Protein AF-A0AAN8MDH8-F1 (afdb_monomer_lite)

Structure (mmCIF, N/CA/C/O backbone):
data_AF-A0AAN8MDH8-F1
#
_entry.id   AF-A0AAN8MDH8-F1
#
loop_
_atom_site.group_PDB
_atom_site.id
_atom_site.type_symbol
_atom_site.label_atom_id
_atom_site.label_alt_id
_atom_site.label_comp_id
_atom_site.label_asym_id
_atom_site.label_entity_id
_atom_site.label_seq_id
_atom_site.pdbx_PDB_ins_code
_atom_site.Cartn_x
_atom_site.Cartn_y
_atom_site.Cartn_z
_atom_site.occupancy
_atom_site.B_iso_or_equiv
_atom_site.auth_seq_id
_atom_site.auth_comp_id
_atom_site.auth_asym_id
_atom_site.auth_atom_id
_atom_site.pdbx_PDB_model_num
ATOM 1 N N . MET A 1 1 ? 23.555 11.864 -60.393 1.00 67.88 1 MET A N 1
ATOM 2 C CA . MET A 1 1 ? 23.506 13.317 -60.112 1.00 67.88 1 MET A CA 1
ATOM 3 C C . MET A 1 1 ? 22.097 13.860 -60.333 1.00 67.88 1 MET A C 1
ATOM 5 O O . MET A 1 1 ? 21.481 14.246 -59.354 1.00 67.88 1 MET A O 1
ATOM 9 N N . GLU A 1 2 ? 21.539 13.830 -61.549 1.00 80.31 2 GLU A N 1
ATOM 10 C CA . GLU A 1 2 ? 20.169 14.334 -61.804 1.00 80.31 2 GLU A CA 1
ATOM 11 C C . GLU A 1 2 ? 19.069 13.520 -61.108 1.00 80.31 2 GLU A C 1
ATOM 13 O O . GLU A 1 2 ? 18.183 14.093 -60.483 1.00 80.31 2 GLU A O 1
ATOM 18 N N . GLU A 1 3 ? 19.172 12.191 -61.136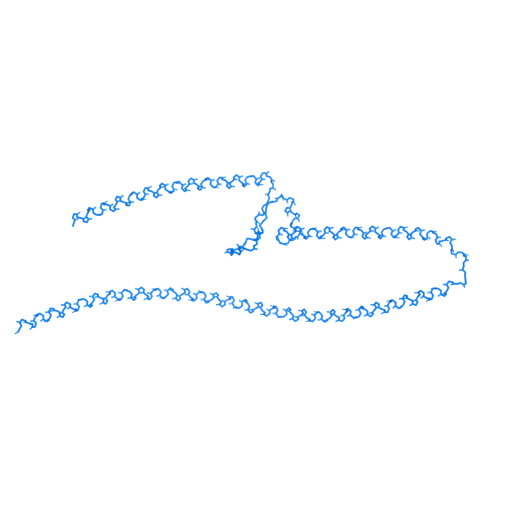 1.00 80.38 3 GLU A N 1
ATOM 19 C CA . GLU A 1 3 ? 18.215 11.289 -60.480 1.00 80.38 3 GLU A CA 1
ATOM 20 C C . GLU A 1 3 ? 18.183 11.480 -58.954 1.00 80.38 3 GLU A C 1
ATOM 22 O O . GLU A 1 3 ? 17.118 11.652 -58.372 1.00 80.38 3 GLU A O 1
ATOM 27 N N . GLN A 1 4 ? 19.355 11.606 -58.324 1.00 84.44 4 GLN A N 1
ATOM 28 C CA . GLN A 1 4 ? 19.484 11.921 -56.894 1.00 84.44 4 GLN A CA 1
ATOM 29 C C . GLN A 1 4 ? 18.906 13.300 -56.541 1.00 84.44 4 GLN A C 1
ATOM 31 O O . GLN A 1 4 ? 18.311 13.475 -55.480 1.00 84.44 4 GLN A O 1
ATOM 36 N N . MET A 1 5 ? 19.047 14.295 -57.425 1.00 85.25 5 MET A N 1
ATOM 37 C CA . MET A 1 5 ? 18.427 15.607 -57.215 1.00 85.25 5 MET A CA 1
ATOM 38 C C . MET A 1 5 ? 16.904 15.564 -57.371 1.00 85.25 5 MET A C 1
ATOM 40 O O . MET A 1 5 ? 16.202 16.280 -56.656 1.00 85.25 5 MET A O 1
ATOM 44 N N . ALA A 1 6 ? 16.380 14.747 -58.285 1.00 89.31 6 ALA A N 1
ATOM 45 C CA . ALA A 1 6 ? 14.943 14.542 -58.436 1.00 89.31 6 ALA A CA 1
ATOM 46 C C . ALA A 1 6 ? 14.346 13.803 -57.225 1.00 89.31 6 ALA A C 1
ATOM 48 O O . ALA A 1 6 ? 13.276 14.179 -56.746 1.00 89.31 6 ALA A O 1
ATOM 49 N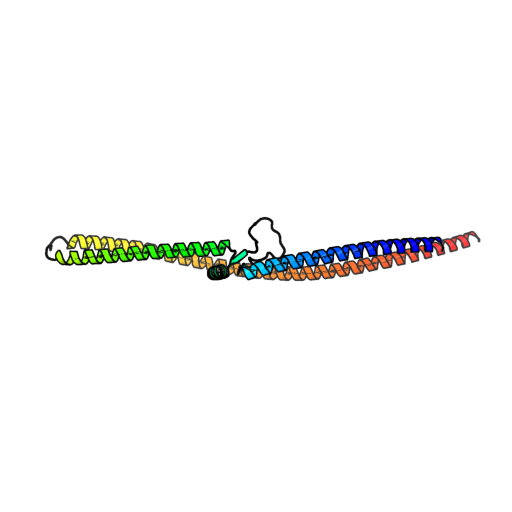 N . GLU A 1 7 ? 15.059 12.811 -56.694 1.00 88.19 7 GLU A N 1
ATOM 50 C CA . GLU A 1 7 ? 14.668 12.058 -55.501 1.00 88.19 7 GLU A CA 1
ATOM 51 C C . GLU A 1 7 ? 14.657 12.940 -54.244 1.00 88.19 7 GLU A C 1
ATOM 53 O O . GLU A 1 7 ? 13.637 13.006 -53.559 1.00 88.19 7 GLU A O 1
ATOM 58 N N . MET A 1 8 ? 15.707 13.741 -54.012 1.00 89.88 8 MET A N 1
ATOM 59 C CA . MET A 1 8 ? 15.723 14.711 -52.905 1.00 89.88 8 MET A CA 1
ATOM 60 C C . MET A 1 8 ? 14.596 15.748 -52.996 1.00 89.88 8 MET A C 1
ATOM 62 O O . MET A 1 8 ? 14.046 16.161 -51.972 1.00 89.88 8 MET A O 1
ATOM 66 N N . ARG A 1 9 ? 14.227 16.188 -54.208 1.00 90.94 9 ARG A N 1
ATOM 67 C CA . ARG A 1 9 ? 13.101 17.120 -54.396 1.00 90.94 9 ARG A CA 1
ATOM 68 C C . ARG A 1 9 ? 11.770 16.479 -54.012 1.00 90.94 9 ARG A C 1
ATOM 70 O O . ARG A 1 9 ? 10.995 17.123 -53.311 1.00 90.94 9 ARG A O 1
ATOM 77 N N . ARG A 1 10 ? 11.533 15.224 -54.411 1.00 93.50 10 ARG A N 1
ATOM 78 C CA . ARG A 1 10 ? 10.335 14.466 -54.008 1.00 93.50 10 ARG A CA 1
ATOM 79 C C . ARG A 1 10 ? 10.282 14.275 -52.496 1.00 93.50 10 ARG A C 1
ATOM 81 O O . ARG A 1 10 ? 9.272 14.597 -51.886 1.00 93.50 10 ARG A O 1
ATOM 88 N N . GLU A 1 11 ? 11.393 13.865 -51.886 1.00 93.12 11 GLU A N 1
ATOM 89 C CA . GLU A 1 11 ? 11.469 13.671 -50.435 1.00 93.12 11 GLU A CA 1
ATOM 90 C C . GLU A 1 11 ? 11.207 14.978 -49.666 1.00 93.12 11 GLU A C 1
ATOM 92 O O . GLU A 1 11 ? 10.525 14.984 -48.642 1.00 93.12 11 GLU A O 1
ATOM 97 N N . THR A 1 12 ? 11.705 16.111 -50.172 1.00 91.50 12 THR A N 1
ATOM 98 C CA . THR A 1 12 ? 11.451 17.431 -49.573 1.00 91.50 12 THR A CA 1
ATOM 99 C C . THR A 1 12 ? 9.977 17.828 -49.684 1.00 91.50 12 THR A C 1
ATOM 101 O O . THR A 1 12 ? 9.408 18.364 -48.733 1.00 91.50 12 THR A O 1
ATOM 104 N N . GLU A 1 13 ? 9.339 17.551 -50.822 1.00 94.88 13 GLU A N 1
ATOM 105 C CA . GLU A 1 13 ? 7.917 17.826 -51.032 1.00 94.88 13 GLU A CA 1
ATOM 106 C C . GLU A 1 13 ? 7.029 16.952 -50.132 1.00 94.88 13 GLU A C 1
ATOM 108 O O . GLU A 1 13 ? 6.087 17.456 -49.515 1.00 94.88 13 GLU A O 1
ATOM 113 N N . ASP A 1 14 ? 7.363 15.669 -49.987 1.00 94.81 14 ASP A N 1
ATOM 114 C CA . ASP A 1 14 ? 6.650 14.739 -49.108 1.00 94.81 14 ASP A CA 1
ATOM 115 C C . ASP A 1 14 ? 6.802 15.131 -47.635 1.00 94.81 14 ASP A C 1
ATOM 117 O O . ASP A 1 14 ? 5.806 15.205 -46.909 1.00 94.81 14 ASP A O 1
ATOM 121 N N . LYS A 1 15 ? 8.017 15.499 -47.204 1.00 94.50 15 LYS A N 1
ATOM 122 C CA . LYS A 1 15 ? 8.256 16.061 -45.864 1.00 94.50 15 LYS A CA 1
ATOM 123 C C . LYS A 1 15 ? 7.474 17.354 -45.639 1.00 94.50 15 LYS A C 1
ATOM 125 O O . LYS A 1 15 ? 6.935 17.553 -44.554 1.00 94.50 15 LYS A O 1
ATOM 130 N N . SER A 1 16 ? 7.369 18.220 -46.649 1.00 95.00 16 SER A N 1
ATOM 131 C CA . SER A 1 16 ? 6.581 19.454 -46.548 1.00 95.00 16 SER A CA 1
ATOM 132 C C . SER A 1 16 ? 5.088 19.163 -46.388 1.00 95.00 16 SER A C 1
ATOM 134 O O . SER A 1 16 ? 4.429 19.806 -45.574 1.00 95.00 16 SER A O 1
ATOM 136 N N . LYS A 1 17 ? 4.541 18.189 -47.125 1.00 96.88 17 LYS A N 1
ATOM 137 C CA . LYS A 1 17 ? 3.130 17.786 -46.997 1.00 96.88 17 LYS A CA 1
ATOM 138 C C . LYS A 1 17 ? 2.847 17.172 -45.628 1.00 96.88 17 LYS A C 1
ATOM 140 O O . LYS A 1 17 ? 1.819 17.474 -45.024 1.00 96.88 17 LYS A O 1
ATOM 145 N N . GLU A 1 18 ? 3.760 16.343 -45.131 1.00 96.31 18 GLU A N 1
ATOM 146 C CA . GLU A 1 18 ? 3.639 15.737 -43.806 1.00 96.31 18 GLU A CA 1
ATOM 147 C C . GLU A 1 18 ? 3.718 16.786 -42.689 1.00 96.31 18 GLU A C 1
ATOM 149 O O . GLU A 1 18 ? 2.907 16.764 -41.764 1.00 96.31 18 GLU A O 1
ATOM 154 N N . LEU A 1 19 ? 4.601 17.780 -42.820 1.00 95.50 19 LEU A N 1
ATOM 155 C CA . LEU A 1 19 ? 4.675 18.908 -41.892 1.00 95.50 19 LEU A CA 1
ATOM 156 C C . LEU A 1 19 ? 3.348 19.682 -41.818 1.00 95.50 19 LEU A C 1
ATOM 158 O O . LEU A 1 19 ? 2.892 20.015 -40.724 1.00 95.50 19 LEU A O 1
ATOM 162 N N . GLU A 1 20 ? 2.703 19.954 -42.955 1.00 97.25 20 GLU A N 1
ATOM 163 C CA . GLU A 1 20 ? 1.407 20.649 -42.971 1.00 97.25 20 GLU A CA 1
ATOM 164 C C . GLU A 1 20 ? 0.280 19.809 -42.342 1.00 97.25 20 GLU A C 1
ATOM 166 O O . GLU A 1 20 ? -0.547 20.341 -41.596 1.00 97.25 20 GLU A O 1
ATOM 171 N N . ARG A 1 21 ? 0.282 18.481 -42.534 1.00 97.06 21 ARG A N 1
ATOM 172 C CA . ARG A 1 21 ? -0.651 17.574 -41.834 1.00 97.06 21 ARG A CA 1
ATOM 173 C C . ARG A 1 21 ? -0.435 17.579 -40.323 1.00 97.06 21 ARG A C 1
ATOM 175 O O . ARG A 1 21 ? -1.405 17.621 -39.560 1.00 97.06 21 ARG A O 1
ATOM 182 N N . GLN A 1 22 ? 0.821 17.568 -39.880 1.00 96.38 22 GLN A N 1
ATOM 183 C CA . GLN A 1 22 ? 1.164 17.625 -38.459 1.00 96.38 22 GLN A CA 1
ATOM 184 C C . GLN A 1 22 ? 0.757 18.959 -37.832 1.00 96.38 22 GLN A C 1
ATOM 186 O O . GLN A 1 22 ? 0.180 18.964 -36.745 1.00 96.38 22 GLN A O 1
ATOM 191 N N . LYS A 1 23 ? 0.969 20.087 -38.524 1.00 96.75 23 LYS A N 1
ATOM 192 C CA . LYS A 1 23 ? 0.493 21.405 -38.073 1.00 96.75 23 LYS A CA 1
ATOM 193 C C . LYS A 1 23 ? -1.022 21.428 -37.901 1.00 96.75 23 LYS A C 1
ATOM 195 O O . LYS A 1 23 ? -1.497 21.840 -36.846 1.00 96.75 23 LYS A O 1
ATOM 200 N N . HIS A 1 24 ? -1.770 20.932 -38.887 1.00 97.25 24 HIS A N 1
ATOM 201 C CA . HIS A 1 24 ? -3.227 20.859 -38.794 1.00 97.25 24 HIS A CA 1
ATOM 202 C C . HIS A 1 24 ? -3.681 20.002 -37.603 1.00 97.25 24 HIS A C 1
ATOM 204 O O . HIS A 1 24 ? -4.521 20.429 -36.811 1.00 97.25 24 HIS A O 1
ATOM 210 N N . THR A 1 25 ? -3.065 18.831 -37.424 1.00 96.94 25 THR A N 1
ATOM 211 C CA . THR A 1 25 ? -3.334 17.941 -36.284 1.00 96.94 25 THR A CA 1
ATOM 212 C C . THR A 1 25 ? -3.046 18.639 -34.954 1.00 96.94 25 THR A C 1
ATOM 214 O O . THR A 1 25 ? -3.854 18.569 -34.030 1.00 96.94 25 THR A O 1
ATOM 217 N N . CYS A 1 26 ? -1.933 19.371 -34.864 1.00 96.69 26 CYS A N 1
ATOM 218 C CA . CYS A 1 26 ? -1.570 20.145 -33.680 1.00 96.69 26 CYS A CA 1
ATOM 219 C C . CYS A 1 26 ? -2.629 21.208 -33.354 1.00 96.69 26 CYS A C 1
ATOM 221 O O . CYS A 1 26 ? -3.071 21.296 -32.211 1.00 96.69 26 CYS A O 1
ATOM 223 N N . THR A 1 27 ? -3.110 21.956 -34.351 1.00 97.31 27 THR A N 1
ATOM 224 C CA . THR A 1 27 ? -4.182 22.946 -34.164 1.00 97.31 27 THR A CA 1
ATOM 225 C C . THR A 1 27 ? -5.480 22.307 -33.664 1.00 97.31 27 THR A C 1
ATOM 227 O O . THR A 1 27 ? -6.104 22.824 -32.738 1.00 97.31 27 THR A O 1
ATOM 230 N N . VAL A 1 28 ? -5.881 21.161 -34.222 1.00 97.81 28 VAL A N 1
ATOM 231 C CA . VAL A 1 28 ? -7.078 20.434 -33.765 1.00 97.81 28 VAL A CA 1
ATOM 232 C C . VAL A 1 28 ? -6.924 19.980 -32.310 1.00 97.81 28 VAL A C 1
ATOM 234 O O . VAL A 1 28 ? -7.833 20.175 -31.502 1.00 97.81 28 VAL A O 1
ATOM 237 N N . LEU A 1 29 ? -5.765 19.426 -31.948 1.00 97.12 29 LEU A N 1
ATOM 238 C CA . LEU A 1 29 ? -5.485 18.999 -30.575 1.00 97.12 29 LEU A CA 1
ATOM 239 C C . LEU A 1 29 ? -5.447 20.179 -29.597 1.00 97.12 29 LEU A C 1
ATOM 241 O O . LEU A 1 29 ? -5.941 20.050 -28.479 1.00 97.12 29 LEU A O 1
ATOM 245 N N . GLN A 1 30 ? -4.921 21.333 -30.010 1.00 97.25 30 GLN A N 1
ATOM 246 C CA . GLN A 1 30 ? -4.934 22.557 -29.205 1.00 97.25 30 GLN A CA 1
ATOM 247 C C . GLN A 1 30 ? -6.360 23.037 -28.931 1.00 97.25 30 GLN A C 1
ATOM 249 O O . GLN A 1 30 ? -6.694 23.300 -27.776 1.00 97.25 30 GLN A O 1
ATOM 254 N N . HIS A 1 31 ? -7.226 23.087 -29.949 1.00 97.38 31 HIS A N 1
ATOM 255 C CA . HIS A 1 31 ? -8.639 23.413 -29.739 1.00 97.38 31 HIS A CA 1
ATOM 256 C C . HIS A 1 31 ? -9.304 22.416 -28.790 1.00 97.38 31 HIS A C 1
ATOM 258 O O . HIS A 1 31 ? -9.971 22.826 -27.840 1.00 97.38 31 HIS A O 1
ATOM 264 N N . LYS A 1 32 ? -9.045 21.113 -28.964 1.00 96.44 32 LYS A N 1
ATOM 265 C CA . LYS A 1 32 ? -9.612 20.099 -28.073 1.00 96.44 32 LYS A CA 1
ATOM 266 C C . LYS A 1 32 ? -9.124 20.242 -26.635 1.00 96.44 32 LYS A C 1
ATOM 268 O O . LYS A 1 32 ? -9.899 20.063 -25.699 1.00 96.44 32 LYS A O 1
ATOM 273 N N . GLN A 1 33 ? -7.858 20.601 -26.446 1.00 96.50 33 GLN A N 1
ATOM 274 C CA . GLN A 1 33 ? -7.303 20.867 -25.126 1.00 96.50 33 GLN A CA 1
ATOM 275 C C . GLN A 1 33 ? -7.995 22.059 -24.455 1.00 96.50 33 GLN A C 1
ATOM 277 O O . GLN A 1 33 ? -8.277 21.998 -23.259 1.00 96.50 33 GLN A O 1
ATOM 282 N N . VAL A 1 34 ? -8.270 23.129 -25.205 1.00 97.50 34 VAL A N 1
ATOM 283 C CA . VAL A 1 34 ? -8.992 24.301 -24.691 1.00 97.50 34 VAL A CA 1
ATOM 284 C C . VAL A 1 34 ? -10.419 23.927 -24.290 1.00 97.50 34 VAL A C 1
ATOM 286 O O . VAL A 1 34 ? -10.823 24.245 -23.176 1.00 97.50 34 VAL A O 1
ATOM 289 N N . GLU A 1 35 ? -11.146 23.184 -25.128 1.00 96.56 35 GLU A N 1
ATOM 290 C CA . GLU A 1 35 ? -12.497 22.701 -24.800 1.00 96.56 35 GLU A CA 1
ATOM 291 C C . GLU A 1 35 ? -12.523 21.865 -23.515 1.00 96.56 35 GLU A C 1
ATOM 293 O O . GLU A 1 35 ? -13.376 22.064 -22.652 1.00 96.56 35 GLU A O 1
ATOM 298 N N . LEU A 1 36 ? -11.577 20.932 -23.365 1.00 95.62 36 LEU A N 1
ATOM 299 C CA . LEU A 1 36 ? -11.496 20.079 -22.178 1.00 95.62 36 LEU A CA 1
ATOM 300 C C . LEU A 1 36 ? -11.161 20.884 -20.918 1.00 95.62 36 LEU A C 1
ATOM 302 O O . LEU A 1 36 ? -11.746 20.638 -19.864 1.00 95.62 36 LEU A O 1
ATOM 306 N N . LYS A 1 37 ? -10.253 21.864 -21.019 1.00 96.38 37 LYS A N 1
ATOM 307 C CA . LYS A 1 37 ? -9.928 22.770 -19.907 1.00 96.38 37 LYS A CA 1
ATOM 308 C C . LYS A 1 37 ? -11.138 23.593 -19.479 1.00 96.38 37 LYS A C 1
ATOM 310 O O . LYS A 1 37 ? -11.368 23.747 -18.284 1.00 96.38 37 LYS A O 1
ATOM 315 N N . GLU A 1 38 ? -11.916 24.081 -20.437 1.00 95.94 38 GLU A N 1
ATOM 316 C CA . GLU A 1 38 ? -13.122 24.853 -20.151 1.00 95.94 38 GLU A CA 1
ATOM 317 C C . GLU A 1 38 ? -14.212 23.989 -19.499 1.00 95.94 38 GLU A C 1
ATOM 319 O O . GLU A 1 38 ? -14.826 24.413 -18.523 1.00 95.94 38 GLU A O 1
ATOM 324 N N . GLY A 1 39 ? -14.391 22.745 -19.953 1.00 94.19 39 GLY A N 1
ATOM 325 C CA . GLY A 1 39 ? -15.306 21.798 -19.308 1.00 94.19 39 GLY A CA 1
ATOM 326 C C . GLY A 1 39 ? -14.921 21.481 -17.856 1.00 94.19 39 GLY A C 1
ATOM 327 O O . GLY A 1 39 ? -15.788 21.420 -16.986 1.00 94.19 39 GLY A O 1
ATOM 328 N N . ILE A 1 40 ? -13.622 21.337 -17.571 1.00 93.31 40 ILE A N 1
ATOM 329 C CA . ILE A 1 40 ? -13.118 21.167 -16.198 1.00 93.31 40 ILE A CA 1
ATOM 330 C C . ILE A 1 40 ? -13.413 22.415 -15.360 1.00 93.31 40 ILE A C 1
ATOM 332 O O . ILE A 1 40 ? -13.953 22.290 -14.266 1.00 93.31 40 ILE A O 1
ATOM 336 N N . ARG A 1 41 ? -13.141 23.612 -15.897 1.00 95.12 41 ARG A N 1
ATOM 337 C CA . ARG A 1 41 ? -13.409 24.884 -15.211 1.00 95.12 41 ARG A CA 1
ATOM 338 C C . ARG A 1 41 ? -14.882 25.031 -14.830 1.00 95.12 41 ARG A C 1
ATOM 340 O O . ARG A 1 41 ? -15.179 25.382 -13.696 1.00 95.12 41 ARG A O 1
ATOM 347 N N . GLN A 1 42 ? -15.794 24.725 -15.753 1.00 93.50 42 GLN A N 1
ATOM 348 C CA . GLN A 1 42 ? -17.239 24.785 -15.501 1.00 93.50 42 GLN A CA 1
ATOM 349 C C . GLN A 1 42 ? -17.680 23.787 -14.427 1.00 93.50 42 GLN A C 1
ATOM 351 O O . GLN A 1 42 ? -18.511 24.112 -13.582 1.00 93.50 42 GLN A O 1
ATOM 356 N N . ARG A 1 43 ? -17.120 22.572 -14.434 1.00 89.00 43 ARG A N 1
ATOM 357 C CA . ARG A 1 43 ? -17.378 21.581 -13.384 1.00 89.00 43 ARG A CA 1
ATOM 358 C C . ARG A 1 43 ? -16.900 22.086 -12.023 1.00 89.00 43 ARG A C 1
ATOM 360 O O . ARG A 1 43 ? -17.642 21.971 -11.054 1.00 89.00 43 ARG A O 1
ATOM 367 N N . ASP A 1 44 ? -15.693 22.635 -11.954 1.00 87.44 44 ASP A N 1
ATOM 368 C CA . ASP A 1 44 ? -15.112 23.123 -10.702 1.00 87.44 44 ASP A CA 1
ATOM 369 C C . ASP A 1 44 ? -15.900 24.337 -10.162 1.00 87.44 44 ASP A C 1
ATOM 371 O O . ASP A 1 44 ? -16.182 24.402 -8.968 1.00 87.44 44 ASP A O 1
ATOM 375 N N . GLU A 1 45 ? -16.379 25.226 -11.042 1.00 89.50 45 GLU A N 1
ATOM 376 C CA . GLU A 1 45 ? -17.279 26.333 -10.678 1.00 89.50 45 GLU A CA 1
ATOM 377 C C . GLU A 1 45 ? -18.618 25.829 -10.113 1.00 89.50 45 GLU A C 1
ATOM 379 O O . GLU A 1 45 ? -19.127 26.374 -9.135 1.00 89.50 45 GLU A O 1
ATOM 384 N N . LEU A 1 46 ? -19.195 24.769 -10.691 1.00 88.25 46 LEU A N 1
ATOM 385 C CA . LEU A 1 46 ? -20.412 24.153 -10.155 1.00 88.25 46 LEU A CA 1
ATOM 386 C C . LEU A 1 46 ? -20.171 23.514 -8.783 1.00 88.25 46 LEU A C 1
ATOM 388 O O . LEU A 1 46 ? -21.017 23.647 -7.900 1.00 88.25 46 LEU A O 1
ATOM 392 N N . ILE A 1 47 ? -19.030 22.849 -8.588 1.00 85.81 47 ILE A N 1
ATOM 393 C CA . ILE A 1 47 ? -18.640 22.278 -7.292 1.00 85.81 47 ILE A CA 1
ATOM 394 C C . ILE A 1 47 ? -18.567 23.387 -6.234 1.00 85.81 47 ILE A C 1
ATOM 396 O O . ILE A 1 47 ? -19.214 23.277 -5.192 1.00 85.81 47 ILE A O 1
ATOM 400 N N . GLU A 1 48 ? -17.870 24.485 -6.532 1.00 84.19 48 GLU A N 1
ATOM 401 C CA . GLU A 1 48 ? -17.731 25.624 -5.619 1.00 84.19 48 GLU A CA 1
ATOM 402 C C . GLU A 1 48 ? -19.078 26.305 -5.337 1.00 84.19 48 GLU A C 1
ATOM 404 O O . GLU A 1 48 ? -19.452 26.503 -4.180 1.00 84.19 48 GLU A O 1
ATOM 409 N N . LYS A 1 49 ? -19.861 26.599 -6.383 1.00 87.06 49 LYS A N 1
ATOM 410 C CA . LYS A 1 49 ? -21.168 27.263 -6.264 1.00 87.06 49 LYS A CA 1
ATOM 411 C C . LYS A 1 49 ? -22.152 26.481 -5.397 1.00 87.06 49 LYS A C 1
ATOM 413 O O . LYS A 1 49 ? -23.003 27.081 -4.741 1.00 87.06 49 LYS A O 1
ATOM 418 N N . HIS A 1 50 ? -22.063 25.156 -5.419 1.00 84.56 50 HIS A N 1
ATOM 419 C CA . HIS A 1 50 ? -22.923 24.279 -4.634 1.00 84.56 50 HIS A CA 1
ATOM 420 C C . HIS A 1 50 ? -22.324 23.895 -3.272 1.00 84.56 50 HIS A C 1
ATOM 422 O O . HIS A 1 50 ? -22.924 23.082 -2.571 1.00 84.56 50 HIS A O 1
ATOM 428 N N . GLY A 1 51 ? -21.188 24.486 -2.872 1.00 82.25 51 GLY A N 1
ATOM 429 C CA . GLY A 1 51 ? -20.547 24.222 -1.579 1.00 82.25 51 GLY A CA 1
ATOM 430 C C . GLY A 1 51 ? -20.093 22.769 -1.428 1.00 82.25 51 GLY A C 1
ATOM 431 O O . GLY A 1 51 ? -20.097 22.218 -0.325 1.00 82.25 51 GLY A O 1
ATOM 432 N N . LEU A 1 52 ? -19.780 22.126 -2.552 1.00 85.19 52 LEU A N 1
ATOM 433 C CA . LEU A 1 52 ? -19.390 20.731 -2.600 1.00 85.19 52 LEU A CA 1
ATOM 434 C C . LEU A 1 52 ? -17.882 20.601 -2.388 1.00 85.19 52 LEU A C 1
ATOM 436 O O . LEU A 1 52 ? -17.085 21.367 -2.926 1.00 85.19 52 LEU A O 1
ATOM 440 N N . VAL A 1 53 ? -17.488 19.591 -1.625 1.00 81.31 53 VAL A N 1
ATOM 441 C CA . VAL A 1 53 ? -16.101 19.262 -1.320 1.00 81.31 53 VAL A CA 1
ATOM 442 C C . VAL A 1 53 ? -15.815 17.856 -1.827 1.00 81.31 53 VAL A C 1
ATOM 444 O O . VAL A 1 53 ? -16.620 16.934 -1.671 1.00 81.31 53 VAL A O 1
ATOM 447 N N . ILE A 1 54 ? -14.655 17.703 -2.458 1.00 79.38 54 ILE A N 1
ATOM 448 C CA . ILE A 1 54 ? -14.147 16.412 -2.905 1.00 79.38 54 ILE A CA 1
ATOM 449 C C . ILE A 1 54 ? -13.418 15.750 -1.738 1.00 79.38 54 ILE A C 1
ATOM 451 O O . ILE A 1 54 ? -12.437 16.294 -1.233 1.00 79.38 54 ILE A O 1
ATOM 455 N N . ILE A 1 55 ? -13.861 14.557 -1.349 1.00 75.25 55 ILE A N 1
ATOM 456 C CA . ILE A 1 55 ? -13.153 13.718 -0.384 1.00 75.25 55 ILE A CA 1
ATOM 457 C C . ILE A 1 55 ? -12.301 12.716 -1.176 1.00 75.25 55 ILE A C 1
ATOM 459 O O . ILE A 1 55 ? -12.866 11.875 -1.881 1.00 75.25 55 ILE A O 1
ATOM 463 N N . PRO A 1 56 ? -10.958 12.775 -1.083 1.00 65.94 56 PRO A N 1
ATOM 464 C CA . PRO A 1 56 ? -10.109 11.769 -1.693 1.00 65.94 56 PRO A CA 1
ATOM 465 C C . PRO A 1 56 ? -10.279 10.450 -0.939 1.00 65.94 56 PRO A C 1
ATOM 467 O O . PRO A 1 56 ? -9.832 10.296 0.198 1.00 65.94 56 PRO A O 1
ATOM 470 N N . GLU A 1 57 ? -10.938 9.489 -1.573 1.00 64.56 57 GLU A N 1
ATOM 471 C CA . GLU A 1 57 ? -10.847 8.088 -1.182 1.00 64.56 57 GLU A CA 1
ATOM 472 C C . GLU A 1 57 ? -9.575 7.537 -1.818 1.00 64.56 57 GLU A C 1
ATOM 474 O O . GLU A 1 57 ? -9.361 7.757 -3.009 1.00 64.56 57 GLU A O 1
ATOM 479 N N . GLY A 1 58 ? -8.689 6.940 -1.011 1.00 56.81 58 GLY A N 1
ATOM 480 C CA . GLY A 1 58 ? -7.304 6.623 -1.380 1.00 56.81 58 GLY A CA 1
ATOM 481 C C . GLY A 1 58 ? -7.142 6.227 -2.848 1.00 56.81 58 GLY A C 1
ATOM 482 O O . GLY A 1 58 ? -7.653 5.197 -3.278 1.00 56.81 58 GLY A O 1
ATOM 483 N N . MET A 1 59 ? -6.455 7.069 -3.625 1.00 45.91 59 MET A N 1
ATOM 484 C CA . MET A 1 59 ? -6.206 6.770 -5.030 1.00 45.91 59 MET A CA 1
ATOM 485 C C . MET A 1 59 ? -5.242 5.584 -5.114 1.00 45.91 59 MET A C 1
ATOM 487 O O . MET A 1 59 ? -4.155 5.660 -4.530 1.00 45.91 59 MET A O 1
ATOM 491 N N . PRO A 1 60 ? -5.584 4.500 -5.833 1.00 46.75 60 PRO A N 1
ATOM 492 C CA . PRO A 1 60 ? -4.624 3.450 -6.090 1.00 46.75 60 PRO A CA 1
ATOM 493 C C . PRO A 1 60 ? -3.547 4.048 -6.993 1.00 46.75 60 PRO A C 1
ATOM 495 O O . PRO A 1 60 ? -3.806 4.467 -8.123 1.00 46.75 60 PRO A O 1
ATOM 498 N N . ASN A 1 61 ? -2.325 4.117 -6.475 1.00 43.78 61 ASN A N 1
ATOM 499 C CA . ASN A 1 61 ? -1.144 4.422 -7.265 1.00 43.78 61 ASN A CA 1
ATOM 500 C C . ASN A 1 61 ? -0.913 3.276 -8.265 1.00 43.78 61 ASN A C 1
ATOM 502 O O . ASN A 1 61 ? -0.130 2.369 -8.015 1.00 43.78 61 ASN A O 1
ATOM 506 N N . GLY A 1 62 ? -1.608 3.324 -9.401 1.00 47.59 62 GLY A N 1
ATOM 507 C CA . GLY A 1 62 ? -1.205 2.654 -10.636 1.00 47.59 62 GLY A CA 1
ATOM 508 C C . GLY A 1 62 ? -1.444 1.149 -10.766 1.00 47.59 62 GLY A C 1
ATOM 509 O O . GLY A 1 62 ? -1.026 0.616 -11.790 1.00 47.59 62 GLY A O 1
ATOM 510 N N . ASP A 1 63 ? -2.119 0.472 -9.832 1.00 42.41 63 ASP A N 1
ATOM 511 C CA . ASP A 1 63 ? -2.457 -0.951 -9.991 1.00 42.41 63 ASP A CA 1
ATOM 512 C C . ASP A 1 63 ? -3.974 -1.143 -10.126 1.00 42.41 63 ASP A C 1
ATOM 514 O O . ASP A 1 63 ? -4.740 -1.037 -9.166 1.00 42.41 63 ASP A O 1
ATOM 518 N N . ILE A 1 64 ? -4.426 -1.353 -11.363 1.00 46.16 64 ILE A N 1
ATOM 519 C CA . ILE A 1 64 ? -5.834 -1.595 -11.689 1.00 46.16 64 ILE A CA 1
ATOM 520 C C . ILE A 1 64 ? -6.119 -3.075 -11.411 1.00 46.16 64 ILE A C 1
ATOM 522 O O . ILE A 1 64 ? -6.115 -3.910 -12.314 1.00 46.16 64 ILE A O 1
ATOM 526 N N . SER A 1 65 ? -6.388 -3.407 -10.147 1.00 40.38 65 SER A N 1
ATOM 527 C CA . SER A 1 65 ? -7.104 -4.640 -9.815 1.00 40.38 65 SER A CA 1
ATOM 528 C C . SER A 1 65 ? -8.594 -4.410 -10.072 1.00 40.38 65 SER A C 1
ATOM 530 O O . SER A 1 65 ? -9.271 -3.734 -9.300 1.00 40.38 65 SER A O 1
ATOM 532 N N . HIS A 1 66 ? -9.118 -4.959 -11.170 1.00 48.16 66 HIS A N 1
ATOM 533 C CA . HIS A 1 66 ? -10.536 -4.907 -11.563 1.00 48.16 66 HIS A CA 1
ATOM 534 C C . HIS A 1 66 ? -11.460 -5.753 -10.659 1.00 48.16 66 HIS A C 1
ATOM 536 O O . HIS A 1 66 ? -12.287 -6.522 -11.149 1.00 48.16 66 HIS A O 1
ATOM 542 N N . THR A 1 67 ? -11.341 -5.640 -9.336 1.00 42.84 67 THR A N 1
ATOM 543 C CA . THR A 1 67 ? -12.168 -6.415 -8.396 1.00 42.84 67 THR A CA 1
ATOM 544 C C . THR A 1 67 ? -12.949 -5.579 -7.394 1.00 42.84 67 THR A C 1
ATOM 546 O O . THR A 1 67 ? -13.687 -6.173 -6.617 1.00 42.84 67 THR A O 1
ATOM 549 N N . ASP A 1 68 ? -12.866 -4.245 -7.421 1.00 43.12 68 ASP A N 1
ATOM 550 C CA . ASP A 1 68 ? -13.665 -3.420 -6.509 1.00 43.12 68 ASP A CA 1
ATOM 551 C C . ASP A 1 68 ? -14.246 -2.170 -7.202 1.00 43.12 68 ASP A C 1
ATOM 553 O O . ASP A 1 68 ? -13.478 -1.328 -7.675 1.00 43.12 68 ASP A O 1
ATOM 557 N N . PRO A 1 69 ? -15.582 -2.005 -7.299 1.00 46.44 69 PRO A N 1
ATOM 558 C CA . PRO A 1 69 ? -16.202 -0.837 -7.934 1.00 46.44 69 PRO A CA 1
ATOM 559 C C . PRO A 1 69 ? -16.072 0.472 -7.130 1.00 46.44 69 PRO A C 1
ATOM 561 O O . PRO A 1 69 ? -16.576 1.500 -7.576 1.00 46.44 69 PRO A O 1
ATOM 564 N N . ALA A 1 70 ? -15.455 0.449 -5.944 1.00 50.09 70 ALA A N 1
ATOM 565 C CA . ALA A 1 70 ? -15.603 1.493 -4.926 1.00 50.09 70 ALA A CA 1
ATOM 566 C C . ALA A 1 70 ? -14.387 2.425 -4.738 1.00 50.09 70 ALA A C 1
ATOM 568 O O . ALA A 1 70 ? -14.273 3.091 -3.716 1.00 50.09 70 ALA A O 1
ATOM 569 N N . THR A 1 71 ? -13.474 2.527 -5.706 1.00 54.75 71 THR A N 1
ATOM 570 C CA . THR A 1 71 ? -12.413 3.560 -5.689 1.00 54.75 71 THR A CA 1
ATOM 571 C C . THR A 1 71 ? -12.848 4.779 -6.506 1.00 54.75 71 THR A C 1
ATOM 573 O O . THR A 1 71 ? -12.314 5.079 -7.572 1.00 54.75 71 THR A O 1
ATOM 576 N N . GLY A 1 72 ? -13.896 5.453 -6.025 1.00 60.81 72 GLY A N 1
ATOM 577 C CA . GLY A 1 72 ? -14.472 6.651 -6.637 1.00 60.81 72 GLY A CA 1
ATOM 578 C C . GLY A 1 72 ? -14.112 7.934 -5.886 1.00 60.81 72 GLY A C 1
ATOM 579 O O . GLY A 1 72 ? -13.902 7.933 -4.677 1.00 60.81 72 GLY A O 1
ATOM 580 N N . ILE A 1 73 ? -14.061 9.053 -6.610 1.00 69.06 73 ILE A N 1
ATOM 581 C CA . ILE A 1 73 ? -14.008 10.390 -6.012 1.00 69.06 73 ILE A CA 1
ATOM 582 C C . ILE A 1 73 ? -15.407 10.715 -5.475 1.00 69.06 73 ILE A C 1
ATOM 584 O O . ILE A 1 73 ? -16.352 10.818 -6.259 1.00 69.06 73 ILE A O 1
ATOM 588 N N . THR A 1 74 ? -15.533 10.908 -4.163 1.00 76.06 74 THR A N 1
ATOM 589 C CA . THR A 1 74 ? -16.808 11.251 -3.524 1.00 76.06 74 THR A CA 1
ATOM 590 C C . THR A 1 74 ? -16.950 12.767 -3.399 1.00 76.06 74 THR A C 1
ATOM 592 O O . THR A 1 74 ? -16.043 13.454 -2.928 1.00 76.06 74 THR A O 1
ATOM 595 N N . VAL A 1 75 ? -18.108 13.289 -3.807 1.00 80.94 75 VAL A N 1
ATOM 596 C CA . VAL A 1 75 ? -18.460 14.710 -3.718 1.00 80.94 75 VAL A CA 1
ATOM 597 C C . VAL A 1 75 ? -19.616 14.864 -2.735 1.00 80.94 75 VAL A C 1
ATOM 599 O O . VAL A 1 75 ? -20.683 14.287 -2.940 1.00 80.94 75 VAL A O 1
ATOM 602 N N . VAL A 1 76 ? -19.410 15.632 -1.669 1.00 85.94 76 VAL A N 1
ATOM 603 C CA . VAL A 1 76 ? -20.410 15.868 -0.612 1.00 85.94 76 VAL A CA 1
ATOM 604 C C . VAL A 1 76 ? -20.470 17.345 -0.250 1.00 85.94 76 VAL A C 1
ATOM 606 O O . VAL A 1 76 ? -19.592 18.105 -0.638 1.00 85.94 76 VAL A O 1
ATOM 609 N N . THR A 1 77 ? -21.487 17.774 0.496 1.00 88.62 77 THR A N 1
ATOM 610 C CA . THR A 1 77 ? -21.486 19.131 1.060 1.00 88.62 77 THR A CA 1
ATOM 611 C C . THR A 1 77 ? -20.418 19.267 2.142 1.00 88.62 77 THR A C 1
ATOM 613 O O . THR A 1 77 ? -19.946 18.273 2.705 1.00 88.62 77 THR A O 1
ATOM 616 N N . GLN A 1 78 ? -20.057 20.505 2.468 1.00 86.19 78 GLN A N 1
ATOM 617 C CA . GLN A 1 78 ? -19.095 20.789 3.529 1.00 86.19 78 GLN A CA 1
ATOM 618 C C . GLN A 1 78 ? -19.522 20.217 4.894 1.00 86.19 78 GLN A C 1
ATOM 620 O O . GLN A 1 78 ? -18.693 19.670 5.619 1.00 86.19 78 GLN A O 1
ATOM 625 N N . GLU A 1 79 ? -20.811 20.276 5.234 1.00 88.81 79 GLU A N 1
ATOM 626 C CA . GLU A 1 79 ? -21.331 19.737 6.497 1.00 88.81 79 GLU A CA 1
ATOM 627 C C . GLU A 1 79 ? -21.206 18.214 6.543 1.00 88.81 79 GLU A C 1
ATOM 629 O O . GLU A 1 79 ? -20.780 17.644 7.548 1.00 88.81 79 GLU A O 1
ATOM 634 N N . ALA A 1 80 ? -21.539 17.544 5.437 1.00 87.94 80 ALA A N 1
ATOM 635 C CA . ALA A 1 80 ? -21.393 16.100 5.328 1.00 87.94 80 ALA A CA 1
ATOM 636 C C . ALA A 1 80 ? -19.917 15.681 5.416 1.00 87.94 80 ALA A C 1
ATOM 638 O O . ALA A 1 80 ? -19.611 14.689 6.076 1.00 87.94 80 ALA A O 1
ATOM 639 N N . ALA A 1 81 ? -18.998 16.453 4.827 1.00 86.94 81 ALA A N 1
ATOM 640 C CA . ALA A 1 81 ? -17.564 16.209 4.957 1.00 86.94 81 ALA A CA 1
ATOM 641 C C . ALA A 1 81 ? -17.095 16.290 6.417 1.00 86.94 81 ALA A C 1
ATOM 643 O O . ALA A 1 81 ? -16.413 15.381 6.885 1.00 86.94 81 ALA A O 1
ATOM 644 N N . GLN A 1 82 ? -17.531 17.307 7.163 1.00 88.56 82 GLN A N 1
ATOM 645 C CA . GLN A 1 82 ? -17.162 17.478 8.571 1.00 88.56 82 GLN A CA 1
ATOM 646 C C . GLN A 1 82 ? -17.674 16.331 9.460 1.00 88.56 82 GLN A C 1
ATOM 648 O O . GLN A 1 82 ? -16.961 15.840 10.335 1.00 88.56 82 GLN A O 1
ATOM 653 N N . VAL A 1 83 ? -18.902 15.859 9.221 1.00 90.62 83 VAL A N 1
ATOM 654 C CA . VAL A 1 83 ? -19.449 14.690 9.930 1.00 90.62 83 VAL A CA 1
ATOM 655 C C . VAL A 1 83 ? -18.652 13.428 9.586 1.00 90.62 83 VAL A C 1
ATOM 657 O O . VAL A 1 83 ? -18.315 12.640 10.469 1.00 90.62 83 VAL A O 1
ATOM 660 N N . LEU A 1 84 ? -18.279 13.248 8.319 1.00 89.94 84 LEU A N 1
ATOM 661 C CA . LEU A 1 84 ? -17.455 12.119 7.889 1.00 89.94 84 LEU A CA 1
ATOM 662 C C . LEU A 1 84 ? -16.029 12.170 8.455 1.00 89.94 84 LEU A C 1
ATOM 664 O O . LEU A 1 84 ? -15.452 11.111 8.690 1.00 89.94 84 LEU A O 1
ATOM 668 N N . GLU A 1 85 ? -15.463 13.353 8.702 1.00 86.88 85 GLU A N 1
ATOM 669 C CA . GLU A 1 85 ? -14.178 13.504 9.400 1.00 86.88 85 GLU A CA 1
ATOM 670 C C . GLU A 1 85 ? -14.258 13.007 10.849 1.00 86.88 85 GLU A C 1
ATOM 672 O O . GLU A 1 85 ? -13.357 12.299 11.301 1.00 86.88 85 GLU A O 1
ATOM 677 N N . SER A 1 86 ? -15.358 13.288 11.562 1.00 88.62 86 SER A N 1
ATOM 678 C CA . SER A 1 86 ? -15.546 12.778 12.932 1.00 88.62 86 SER A CA 1
ATOM 679 C C . SER A 1 86 ? -15.660 11.252 13.017 1.00 88.62 86 SER A C 1
ATOM 681 O O . SER A 1 86 ? -15.305 10.670 14.038 1.00 88.62 86 SER A O 1
ATOM 683 N N . ALA A 1 87 ? -16.059 10.588 11.927 1.00 88.25 87 ALA A N 1
ATOM 684 C CA . ALA A 1 87 ? -16.113 9.128 11.833 1.00 88.25 87 ALA A CA 1
ATOM 685 C C . ALA A 1 87 ? -14.720 8.464 11.698 1.00 88.25 87 ALA A C 1
ATOM 687 O O . ALA A 1 87 ? -14.602 7.232 11.707 1.00 88.25 87 ALA A O 1
ATOM 688 N N . GLY A 1 88 ? -13.655 9.260 11.559 1.00 84.19 88 GLY A N 1
ATOM 689 C CA . GLY A 1 88 ? -12.274 8.802 11.420 1.00 84.19 88 GLY A CA 1
ATOM 690 C C . GLY A 1 88 ? -11.917 8.319 10.010 1.00 84.19 88 GLY A C 1
ATOM 691 O O . GLY A 1 88 ? -12.605 8.590 9.032 1.00 84.19 88 GLY A O 1
ATOM 692 N N . GLU A 1 89 ? -10.806 7.594 9.887 1.00 79.62 89 GLU A N 1
ATOM 693 C CA . GLU A 1 89 ? -10.252 7.204 8.583 1.00 79.62 89 GLU A CA 1
ATOM 694 C C . GLU A 1 89 ? -11.006 6.028 7.924 1.00 79.62 89 GLU A C 1
ATOM 696 O O . GLU A 1 89 ? -11.566 5.157 8.606 1.00 79.62 89 GLU A O 1
ATOM 701 N N . GLY A 1 90 ? -10.998 5.998 6.583 1.00 77.19 90 GLY A N 1
ATOM 702 C CA . GLY A 1 90 ? -11.560 4.926 5.749 1.00 77.19 90 GLY A CA 1
ATOM 703 C C . GLY A 1 90 ? -12.317 5.425 4.509 1.00 77.19 90 GLY A C 1
ATOM 704 O O . GLY A 1 90 ? -12.530 6.625 4.327 1.00 77.19 90 GLY A O 1
ATOM 705 N N . HIS A 1 91 ? -12.755 4.498 3.655 1.00 82.38 91 HIS A N 1
ATOM 706 C CA . HIS A 1 91 ? -13.689 4.786 2.554 1.00 82.38 91 HIS A CA 1
ATOM 707 C C . HIS A 1 91 ? -15.016 5.351 3.074 1.00 82.38 91 HIS A C 1
ATOM 709 O O . HIS A 1 91 ? -15.328 5.202 4.262 1.00 82.38 91 HIS A O 1
ATOM 715 N N . LEU A 1 92 ? -15.806 5.983 2.200 1.00 82.75 92 LEU A N 1
ATOM 716 C CA . LEU A 1 92 ? -17.104 6.548 2.582 1.00 82.75 92 LEU A CA 1
ATOM 717 C C . LEU A 1 92 ? -17.988 5.508 3.279 1.00 82.75 92 LEU A C 1
ATOM 719 O O . LEU A 1 92 ? -18.500 5.774 4.363 1.00 82.75 92 LEU A O 1
ATOM 723 N N . ASP A 1 93 ? -18.082 4.298 2.728 1.00 82.19 93 ASP A N 1
ATOM 724 C CA . ASP A 1 93 ? -18.899 3.219 3.295 1.00 82.19 93 ASP A CA 1
ATOM 725 C C . ASP A 1 93 ? -18.450 2.799 4.700 1.00 82.19 93 ASP A C 1
ATOM 727 O O . ASP A 1 93 ? -19.273 2.479 5.560 1.00 82.19 93 ASP A O 1
ATOM 731 N N . VAL A 1 94 ? -17.139 2.826 4.961 1.00 85.88 94 VAL A N 1
ATOM 732 C CA . VAL A 1 94 ? -16.572 2.511 6.280 1.00 85.88 94 VAL A CA 1
ATOM 733 C C . VAL A 1 94 ? -16.929 3.606 7.280 1.00 85.88 94 VAL A C 1
ATOM 735 O O . VAL A 1 94 ? -17.356 3.302 8.393 1.00 85.88 94 VAL A O 1
ATOM 738 N N . ARG A 1 95 ? -16.793 4.875 6.883 1.00 89.62 95 ARG A N 1
ATOM 739 C CA . ARG A 1 95 ? -17.155 6.028 7.719 1.00 89.62 95 ARG A CA 1
ATOM 740 C C . ARG A 1 95 ? -18.655 6.069 8.014 1.00 89.62 95 ARG A C 1
ATOM 742 O O . ARG A 1 95 ? -19.043 6.250 9.165 1.00 89.62 95 ARG A O 1
ATOM 749 N N . LEU A 1 96 ? -19.499 5.815 7.014 1.00 89.38 96 LEU A N 1
ATOM 750 C CA . LEU A 1 96 ? -20.953 5.728 7.180 1.00 89.38 96 LEU A CA 1
ATOM 751 C C . LEU A 1 96 ? -21.358 4.586 8.116 1.00 89.38 96 LEU A C 1
ATOM 753 O O . LEU A 1 96 ? -22.237 4.770 8.956 1.00 89.38 96 LEU A O 1
ATOM 757 N N . ARG A 1 97 ? -20.702 3.423 8.009 1.00 91.81 97 ARG A N 1
ATOM 758 C CA . ARG A 1 97 ? -20.948 2.293 8.913 1.00 91.81 97 ARG A CA 1
ATOM 759 C C . ARG A 1 97 ? -20.597 2.639 10.356 1.00 91.81 97 ARG A C 1
ATOM 761 O O . ARG A 1 97 ? -21.431 2.435 11.226 1.00 91.81 97 ARG A O 1
ATOM 768 N N . LYS A 1 98 ? -19.430 3.247 10.595 1.00 93.50 98 LYS A N 1
ATOM 769 C CA . LYS A 1 98 ? -19.020 3.694 11.939 1.00 93.50 98 LYS A CA 1
ATOM 770 C C . LYS A 1 98 ? -20.037 4.654 12.566 1.00 93.50 98 LYS A C 1
ATOM 772 O O . LYS A 1 98 ? -20.403 4.474 13.722 1.00 93.50 98 LYS A O 1
ATOM 777 N N . LEU A 1 99 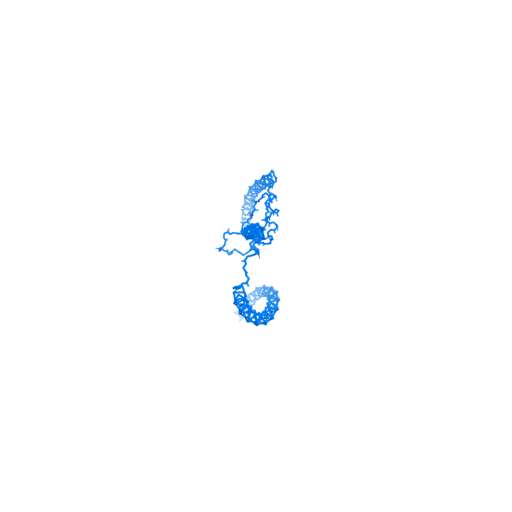? -20.540 5.625 11.798 1.00 94.81 99 LEU A N 1
ATOM 778 C CA . LEU A 1 99 ? -21.574 6.556 12.273 1.00 94.81 99 LEU A CA 1
ATOM 779 C C . LEU A 1 99 ? -22.903 5.852 12.581 1.00 94.81 99 LEU A C 1
ATOM 781 O O . LEU A 1 99 ? -23.592 6.212 13.535 1.00 94.81 99 LEU A O 1
ATOM 785 N N . ALA A 1 100 ? -23.285 4.856 11.777 1.00 94.19 100 ALA A N 1
ATOM 786 C CA . ALA A 1 100 ? -24.482 4.061 12.035 1.00 94.19 100 ALA A CA 1
ATOM 787 C C . ALA A 1 100 ? -24.344 3.229 13.320 1.00 94.19 100 ALA A C 1
ATOM 789 O O . ALA A 1 100 ? -25.276 3.208 14.124 1.00 94.19 100 ALA A O 1
ATOM 790 N N . ASP A 1 101 ? -23.178 2.617 13.535 1.00 95.31 101 ASP A N 1
ATOM 791 C CA . ASP A 1 101 ? -22.875 1.836 14.736 1.00 95.31 101 ASP A CA 1
ATOM 792 C C . ASP A 1 101 ? -22.886 2.725 15.994 1.00 95.31 101 ASP A C 1
ATOM 794 O O . ASP A 1 101 ? -23.507 2.378 16.999 1.00 95.31 101 ASP A O 1
ATOM 798 N N . GLU A 1 102 ? -22.278 3.917 15.931 1.00 95.50 102 GLU A N 1
ATOM 799 C CA . GLU A 1 102 ? -22.291 4.892 17.031 1.00 95.50 102 GLU A CA 1
ATOM 800 C C . GLU A 1 102 ? -23.713 5.368 17.361 1.00 95.50 102 GLU A C 1
ATOM 802 O O . GLU A 1 102 ? -24.104 5.431 18.531 1.00 95.50 102 GLU A O 1
ATOM 807 N N . ARG A 1 103 ? -24.530 5.652 16.338 1.00 95.38 103 ARG A N 1
ATOM 808 C CA . ARG A 1 103 ? -25.948 5.990 16.520 1.00 95.38 103 ARG A CA 1
ATOM 809 C C . ARG A 1 103 ? -26.692 4.868 17.246 1.00 95.38 103 ARG A C 1
ATOM 811 O O . ARG A 1 103 ? -27.497 5.151 18.136 1.00 95.38 103 ARG A O 1
ATOM 818 N N . ASP A 1 104 ? -26.462 3.617 16.861 1.00 97.19 104 ASP A N 1
ATOM 819 C CA . ASP A 1 104 ? -27.155 2.469 17.445 1.00 97.19 104 ASP A CA 1
ATOM 820 C C . ASP A 1 104 ? -26.733 2.228 18.904 1.00 97.19 104 ASP A C 1
ATOM 822 O O . ASP A 1 104 ? -27.593 1.980 19.756 1.00 97.19 104 ASP A O 1
ATOM 826 N N . GLU A 1 105 ? -25.453 2.418 19.223 1.00 97.12 105 GLU A N 1
ATOM 827 C CA . GLU A 1 105 ? -24.926 2.379 20.592 1.00 97.12 105 GLU A CA 1
ATOM 828 C C . GLU A 1 105 ? -25.529 3.494 21.466 1.00 97.12 105 GLU A C 1
ATOM 830 O O . GLU A 1 105 ? -26.050 3.234 22.555 1.00 97.12 105 GLU A O 1
ATOM 835 N N . LEU A 1 106 ? -25.570 4.735 20.969 1.00 97.25 106 LEU A N 1
ATOM 836 C CA . LEU A 1 106 ? -26.214 5.849 21.675 1.00 97.25 106 LEU A CA 1
ATOM 837 C C . LEU A 1 106 ? -27.711 5.592 21.903 1.00 97.25 106 LEU A C 1
ATOM 839 O O . LEU A 1 106 ? -28.239 5.859 22.987 1.00 97.25 106 LEU A O 1
ATOM 843 N N . LEU A 1 107 ? -28.411 5.019 20.920 1.00 97.19 107 LEU A N 1
ATOM 844 C CA . LEU A 1 107 ? -29.810 4.616 21.079 1.00 97.19 107 LEU A CA 1
ATOM 845 C C . LEU A 1 107 ? -29.976 3.526 22.147 1.00 97.19 107 LEU A C 1
ATOM 847 O O . LEU A 1 107 ? -30.941 3.580 22.919 1.00 97.19 107 LEU A O 1
ATOM 851 N N . ALA A 1 108 ? -29.060 2.559 22.231 1.00 97.00 108 ALA A N 1
ATOM 852 C CA . ALA A 1 108 ? -29.067 1.537 23.275 1.00 97.00 108 ALA A CA 1
ATOM 853 C C . ALA A 1 108 ? -28.848 2.148 24.670 1.00 97.00 108 ALA A C 1
ATOM 855 O O . ALA A 1 108 ? -29.588 1.827 25.608 1.00 97.00 108 ALA A O 1
ATOM 856 N N . GLN A 1 109 ? -27.917 3.097 24.799 1.00 97.88 109 GLN A N 1
ATOM 857 C CA . GLN A 1 109 ? -27.680 3.831 26.045 1.00 97.88 109 GLN A CA 1
ATOM 858 C C . GLN A 1 109 ? -28.910 4.635 26.480 1.00 97.88 109 GLN A C 1
ATOM 860 O O . GLN A 1 109 ? -29.309 4.566 27.644 1.00 97.88 109 GLN A O 1
ATOM 865 N N . ILE A 1 110 ? -29.583 5.321 25.549 1.00 97.44 110 ILE A N 1
ATOM 866 C CA . ILE A 1 110 ? -30.834 6.040 25.832 1.00 97.44 110 ILE A CA 1
ATOM 867 C C . ILE A 1 110 ? -31.918 5.081 26.339 1.00 97.44 110 ILE A C 1
ATOM 869 O O . ILE A 1 110 ? -32.624 5.404 27.297 1.00 97.44 110 ILE A O 1
ATOM 873 N N . ARG A 1 111 ? -32.067 3.894 25.732 1.00 97.12 111 ARG A N 1
ATOM 874 C CA . ARG A 1 111 ? -33.033 2.883 26.201 1.00 97.12 111 ARG A CA 1
ATOM 875 C C . ARG A 1 111 ? -32.698 2.405 27.612 1.00 97.12 111 ARG A C 1
ATOM 877 O O . ARG A 1 111 ? -33.591 2.359 28.455 1.00 97.12 111 ARG A O 1
ATOM 884 N N . LYS A 1 112 ? -31.424 2.117 27.888 1.00 96.56 112 LYS A N 1
ATOM 885 C CA . LYS A 1 112 ? -30.954 1.696 29.215 1.00 96.56 112 LYS A CA 1
ATOM 886 C C . LYS A 1 112 ? -31.223 2.761 30.279 1.00 96.56 112 LYS A C 1
ATOM 888 O O . LYS A 1 112 ? -31.771 2.440 31.329 1.00 96.56 112 LYS A O 1
ATOM 893 N N . LEU A 1 113 ? -30.900 4.023 29.994 1.00 96.31 113 LEU A N 1
ATOM 894 C CA . LEU A 1 113 ? -31.153 5.141 30.908 1.00 96.31 113 LEU A CA 1
ATOM 895 C C . LEU A 1 113 ? -32.652 5.341 31.166 1.00 96.31 113 LEU A C 1
ATOM 897 O O . LEU A 1 113 ? -33.048 5.586 32.304 1.00 96.31 113 LEU A O 1
ATOM 901 N N . LYS A 1 114 ? -33.502 5.187 30.141 1.00 95.50 114 LYS A N 1
ATOM 902 C CA . LYS A 1 114 ? -34.963 5.227 30.312 1.00 95.50 114 LYS A CA 1
ATOM 903 C C . LYS A 1 114 ? -35.464 4.114 31.234 1.00 95.50 114 LYS A C 1
ATOM 905 O O . LYS A 1 114 ? -36.248 4.412 32.128 1.00 95.50 114 LYS A O 1
ATOM 910 N N . MET A 1 115 ? -34.978 2.880 31.063 1.00 94.56 115 MET A N 1
ATOM 911 C CA . MET A 1 115 ? -35.330 1.765 31.954 1.00 94.56 115 MET A CA 1
ATOM 912 C C . MET A 1 115 ? -34.879 2.021 33.395 1.00 94.56 115 MET A C 1
ATOM 914 O O . MET A 1 115 ? -35.673 1.876 34.314 1.00 94.56 115 MET A O 1
ATOM 918 N N . GLN A 1 116 ? -33.643 2.486 33.601 1.00 93.62 116 GLN A N 1
ATOM 919 C CA . GLN A 1 116 ? -33.137 2.815 34.939 1.00 93.62 116 GLN A CA 1
ATOM 920 C C . GLN A 1 116 ? -33.963 3.913 35.623 1.00 93.62 116 GLN A C 1
ATOM 922 O O . GLN A 1 116 ? -34.236 3.839 36.819 1.00 93.62 116 GLN A O 1
ATOM 927 N N . LEU A 1 117 ? -34.392 4.927 34.868 1.00 92.38 117 LEU A N 1
ATOM 928 C CA . LEU A 1 117 ? -35.235 6.001 35.390 1.00 92.38 117 LEU A CA 1
ATOM 929 C C . LEU A 1 117 ? -36.645 5.506 35.750 1.00 92.38 117 LEU A C 1
ATOM 931 O O . LEU A 1 117 ? -37.238 5.982 36.719 1.00 92.38 117 LEU A O 1
ATOM 935 N N . GLU A 1 118 ? -37.181 4.552 34.993 1.00 92.12 118 GLU A N 1
ATOM 936 C CA . GLU A 1 118 ? -38.455 3.898 35.295 1.00 92.12 118 GLU A CA 1
ATOM 937 C C . GLU A 1 118 ? -38.355 2.991 36.531 1.00 92.12 118 GLU A C 1
ATOM 939 O O . GLU A 1 118 ? -39.211 3.074 37.414 1.00 92.12 118 GLU A O 1
ATOM 944 N N . ASP A 1 119 ? -37.269 2.227 36.667 1.00 88.31 119 ASP A N 1
ATOM 945 C CA . ASP A 1 119 ? -36.989 1.394 37.841 1.00 88.31 119 ASP A CA 1
ATOM 946 C C . ASP A 1 119 ? -36.868 2.230 39.123 1.00 88.31 119 ASP A C 1
ATOM 948 O O . ASP A 1 119 ? -37.450 1.879 40.152 1.00 88.31 119 ASP A O 1
ATOM 952 N N . GLU A 1 120 ? -36.165 3.366 39.082 1.00 82.25 120 GLU A N 1
ATOM 953 C CA . GLU A 1 120 ? -36.054 4.271 40.235 1.00 82.25 120 GLU A CA 1
ATOM 954 C C . GLU A 1 120 ? -37.397 4.933 40.587 1.00 82.25 120 GLU A C 1
ATOM 956 O O . GLU A 1 120 ? -37.737 5.068 41.767 1.00 82.25 120 GLU A O 1
ATOM 961 N N . ARG A 1 121 ? -38.229 5.265 39.588 1.00 84.62 121 ARG A N 1
ATOM 962 C CA . ARG A 1 121 ? -39.613 5.719 39.828 1.00 84.62 121 ARG A CA 1
ATOM 963 C C . ARG A 1 121 ? -40.457 4.636 40.506 1.00 84.62 121 ARG A C 1
ATOM 965 O O . ARG A 1 121 ? -41.179 4.939 41.457 1.00 84.62 121 ARG A O 1
ATOM 972 N N . GLN A 1 122 ? -40.346 3.380 40.068 1.00 78.50 122 GLN A N 1
ATOM 973 C CA . GLN A 1 122 ? -41.068 2.261 40.679 1.00 78.50 122 GLN A CA 1
ATOM 974 C C . GLN A 1 122 ? -40.567 1.939 42.093 1.00 78.50 122 GLN A C 1
ATOM 976 O O . GLN A 1 122 ? -41.381 1.671 42.978 1.00 78.50 122 GLN A O 1
ATOM 981 N N . LYS A 1 123 ? -39.252 1.991 42.347 1.00 77.31 123 LYS A N 1
ATOM 982 C CA . LYS A 1 123 ? -38.684 1.807 43.694 1.00 77.31 123 LYS A CA 1
ATOM 983 C C . LYS A 1 123 ? -39.157 2.883 44.663 1.00 77.31 123 LYS A C 1
ATOM 985 O O . LYS A 1 123 ? -39.526 2.546 45.784 1.00 77.31 123 LYS A O 1
ATOM 990 N N . LYS A 1 124 ? -39.204 4.149 44.235 1.00 64.69 124 LYS A N 1
ATOM 991 C CA . LYS A 1 124 ? -39.719 5.250 45.061 1.00 64.69 124 LYS A CA 1
ATOM 992 C C . LYS A 1 124 ? -41.192 5.034 45.438 1.00 64.69 124 LYS A C 1
ATOM 994 O O . LYS A 1 124 ? -41.541 5.166 46.605 1.00 64.69 124 LYS A O 1
ATOM 999 N N . SER A 1 125 ? -42.013 4.579 44.488 1.00 61.44 125 SER A N 1
ATOM 1000 C CA . SER A 1 125 ? -43.418 4.220 44.739 1.00 61.44 125 SER A CA 1
ATOM 1001 C C . SER A 1 125 ? -43.578 3.020 45.692 1.00 61.44 125 SER A C 1
ATOM 1003 O O . SER A 1 125 ? -44.431 3.036 46.576 1.00 61.44 125 SER A O 1
ATOM 1005 N N . LYS A 1 126 ? -42.733 1.985 45.576 1.00 63.41 126 LYS A N 1
ATOM 1006 C CA . LYS A 1 126 ? -42.755 0.825 46.489 1.00 63.41 126 LYS A CA 1
ATOM 1007 C C . LYS A 1 126 ? -42.256 1.168 47.897 1.00 63.41 126 LYS A C 1
ATOM 1009 O O . LYS A 1 126 ? -42.755 0.603 48.864 1.00 63.41 126 LYS A O 1
ATOM 1014 N N . MET A 1 127 ? -41.302 2.090 48.022 1.00 58.25 127 MET A N 1
ATOM 1015 C CA . MET A 1 127 ? -40.765 2.550 49.308 1.00 58.25 127 MET A CA 1
ATOM 1016 C C . MET A 1 127 ? -41.772 3.409 50.086 1.00 58.25 127 MET A C 1
ATOM 1018 O O . MET A 1 127 ? -41.865 3.264 51.303 1.00 58.25 127 MET A O 1
ATOM 1022 N N . GLU A 1 128 ? -42.571 4.229 49.393 1.00 53.22 128 GLU A N 1
ATOM 1023 C CA . GLU A 1 128 ? -43.713 4.942 49.990 1.00 53.22 128 GLU A CA 1
ATOM 1024 C C . GLU A 1 128 ? -44.784 3.968 50.518 1.00 53.22 128 GLU A C 1
ATOM 1026 O O . GLU A 1 128 ? -45.330 4.188 51.596 1.00 53.22 128 GLU A O 1
ATOM 1031 N N . ASN A 1 129 ? -45.009 2.836 49.840 1.00 51.62 129 ASN A N 1
ATOM 1032 C CA . ASN A 1 129 ? -45.946 1.801 50.299 1.00 51.62 129 ASN A CA 1
ATOM 1033 C C . ASN A 1 129 ? -45.380 0.926 51.440 1.00 51.62 129 ASN A C 1
ATOM 1035 O O . ASN A 1 129 ? -46.113 0.561 52.357 1.00 51.62 129 ASN A O 1
ATOM 1039 N N . ALA A 1 130 ? -44.077 0.621 51.445 1.00 52.72 130 ALA A N 1
ATOM 1040 C CA . ALA A 1 130 ? -43.441 -0.222 52.468 1.00 52.72 130 ALA A CA 1
ATOM 1041 C C . ALA A 1 130 ? -43.347 0.441 53.858 1.00 52.72 130 ALA A C 1
ATOM 1043 O O . ALA A 1 130 ? -43.254 -0.260 54.866 1.00 52.72 130 ALA A O 1
ATOM 1044 N N . PHE A 1 131 ? -43.413 1.775 53.941 1.00 47.69 131 PHE A N 1
ATOM 1045 C CA . PHE A 1 131 ? -43.501 2.481 55.226 1.00 47.69 131 PHE A CA 1
ATOM 1046 C C . PHE A 1 131 ? -44.845 2.268 55.939 1.00 47.69 131 PHE A C 1
ATOM 1048 O O . PHE A 1 131 ? -44.911 2.430 57.153 1.00 47.69 131 PHE A O 1
ATOM 1055 N N . THR A 1 132 ? -45.894 1.864 55.213 1.00 51.59 132 THR A N 1
ATOM 1056 C CA . THR A 1 132 ? -47.235 1.643 55.785 1.00 51.59 132 THR A CA 1
ATOM 1057 C C . THR A 1 132 ? -47.476 0.216 56.290 1.00 51.59 132 THR A C 1
ATOM 1059 O O . THR A 1 132 ? -48.422 0.001 57.039 1.00 51.59 132 THR A O 1
ATOM 1062 N N . ASP A 1 133 ? -46.607 -0.745 55.946 1.00 45.25 133 ASP A N 1
ATOM 1063 C CA . ASP A 1 133 ? -46.838 -2.183 56.197 1.00 45.25 133 ASP A CA 1
ATOM 1064 C C . ASP A 1 133 ? -45.805 -2.832 57.148 1.00 45.25 133 ASP A C 1
ATOM 1066 O O . ASP A 1 133 ? -45.893 -4.009 57.493 1.00 45.25 133 ASP A O 1
ATOM 1070 N N . ARG A 1 134 ? -44.814 -2.065 57.634 1.00 42.16 134 ARG A N 1
ATOM 1071 C CA . ARG A 1 134 ? -43.762 -2.569 58.544 1.00 42.16 134 ARG A CA 1
ATOM 1072 C C . ARG A 1 134 ? -44.238 -2.786 59.991 1.00 42.16 134 ARG A C 1
ATOM 1074 O O . ARG A 1 134 ? -43.510 -3.370 60.786 1.00 42.16 134 ARG A O 1
ATOM 1081 N N . GLU A 1 135 ? -45.451 -2.367 60.341 1.00 46.81 135 GLU A N 1
ATOM 1082 C CA . GLU A 1 135 ? -45.973 -2.441 61.714 1.00 46.81 135 GLU A CA 1
ATOM 1083 C C . GLU A 1 135 ? -46.607 -3.793 62.103 1.00 46.81 135 GLU A C 1
ATOM 1085 O O . GLU A 1 135 ? -47.094 -3.910 63.226 1.00 46.81 135 GLU A O 1
ATOM 1090 N N . ARG A 1 136 ? -46.651 -4.822 61.229 1.00 50.16 136 ARG A N 1
ATOM 1091 C CA . ARG A 1 136 ? -47.604 -5.937 61.445 1.00 50.16 136 ARG A CA 1
ATOM 1092 C C . ARG A 1 136 ? -47.164 -7.402 61.453 1.00 50.16 136 ARG A C 1
ATOM 1094 O O . ARG A 1 136 ? -48.039 -8.220 61.730 1.00 50.16 136 ARG A O 1
ATOM 1101 N N . MET A 1 137 ? -45.908 -7.808 61.245 1.00 47.94 137 MET A N 1
ATOM 1102 C CA . MET A 1 137 ? -45.589 -9.255 61.290 1.00 47.94 137 MET A CA 1
ATOM 1103 C C . MET A 1 137 ? -44.193 -9.588 61.827 1.00 47.94 137 MET A C 1
ATOM 1105 O O . MET A 1 137 ? -43.186 -9.289 61.192 1.00 47.94 137 MET A O 1
ATOM 1109 N N . GLU A 1 138 ? -44.149 -10.274 62.975 1.00 46.38 138 GLU A N 1
ATOM 1110 C CA . GLU A 1 138 ? -42.925 -10.468 63.770 1.00 46.38 138 GLU A CA 1
ATOM 1111 C C . GLU A 1 138 ? -42.517 -11.942 64.001 1.00 46.38 138 GLU A C 1
ATOM 1113 O O . GLU A 1 138 ? -41.692 -12.192 64.861 1.00 46.38 138 GLU A O 1
ATOM 1118 N N . ASN A 1 139 ? -43.027 -12.947 63.265 1.00 47.69 139 ASN A N 1
ATOM 1119 C CA . ASN A 1 139 ? -42.674 -14.359 63.569 1.00 47.69 139 ASN A CA 1
ATOM 1120 C C . ASN A 1 139 ? -42.480 -15.332 62.377 1.00 47.69 139 ASN A C 1
ATOM 1122 O O . ASN A 1 139 ? -42.441 -16.542 62.578 1.00 47.69 139 ASN A O 1
ATOM 1126 N N . GLY A 1 140 ? -42.312 -14.845 61.139 1.00 55.00 140 GLY A N 1
ATOM 1127 C CA . GLY A 1 140 ? -42.000 -15.695 59.963 1.00 55.00 140 GLY A CA 1
ATOM 1128 C C . GLY A 1 140 ? -40.916 -15.145 59.025 1.00 55.00 140 GLY A C 1
ATOM 1129 O O . GLY A 1 140 ? -40.490 -15.814 58.088 1.00 55.00 140 GLY A O 1
ATOM 1130 N N . THR A 1 141 ? -40.458 -13.924 59.285 1.00 60.31 141 THR A N 1
ATOM 1131 C CA . THR A 1 141 ? -39.613 -13.104 58.407 1.00 60.31 141 THR A CA 1
ATOM 1132 C C . THR A 1 141 ? -38.142 -13.537 58.421 1.00 60.31 141 TH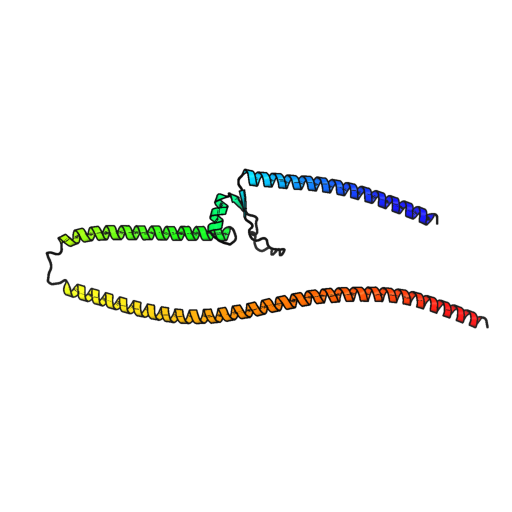R A C 1
ATOM 1134 O O . THR A 1 141 ? -37.426 -13.345 57.440 1.00 60.31 141 THR A O 1
ATOM 1137 N N . ASP A 1 142 ? -37.708 -14.174 59.508 1.00 65.19 142 ASP A N 1
ATOM 1138 C CA . ASP A 1 142 ? -36.307 -14.522 59.763 1.00 65.19 142 ASP A CA 1
ATOM 1139 C C . ASP A 1 142 ? -35.836 -15.727 58.924 1.00 65.19 142 ASP A C 1
ATOM 1141 O O . ASP A 1 142 ? -34.748 -15.714 58.353 1.00 65.19 142 ASP A O 1
ATOM 1145 N N . LEU A 1 143 ? -36.688 -16.748 58.744 1.00 76.38 143 LEU A N 1
ATOM 1146 C CA . LEU A 1 143 ? -36.352 -17.938 57.949 1.00 76.38 143 LEU A CA 1
ATOM 1147 C C . LEU A 1 143 ? -36.225 -17.617 56.449 1.00 76.38 143 LEU A C 1
ATOM 1149 O O . LEU A 1 143 ? -35.264 -18.035 55.806 1.00 76.38 143 LEU A O 1
ATOM 1153 N N . HIS A 1 144 ? -37.150 -16.820 55.908 1.00 80.25 144 HIS A N 1
ATOM 1154 C CA . HIS A 1 144 ? -37.119 -16.394 54.506 1.00 80.25 144 HIS A CA 1
ATOM 1155 C C . HIS A 1 144 ? -35.897 -15.513 54.196 1.00 80.25 144 HIS A C 1
ATOM 1157 O O . HIS A 1 144 ? -35.274 -15.640 53.140 1.00 80.25 144 HIS A O 1
ATOM 1163 N N . PHE A 1 145 ? -35.508 -14.649 55.138 1.00 78.75 145 PHE A N 1
ATOM 1164 C CA . PHE A 1 145 ? -34.307 -13.827 55.018 1.00 78.75 145 PHE A CA 1
ATOM 1165 C C . PHE A 1 145 ? -33.024 -14.677 55.018 1.00 78.75 145 PHE A C 1
ATOM 1167 O O . PHE A 1 145 ? -32.123 -14.442 54.210 1.00 78.75 145 PHE A O 1
ATOM 1174 N N . ILE A 1 146 ? -32.958 -15.716 55.858 1.00 82.94 146 ILE A N 1
ATOM 1175 C CA . ILE A 1 146 ? -31.830 -16.662 55.900 1.00 82.94 146 ILE A CA 1
ATOM 1176 C C . ILE A 1 146 ? -31.704 -17.454 54.589 1.00 82.94 146 ILE A C 1
ATOM 1178 O O . ILE A 1 146 ? -30.588 -17.650 54.096 1.00 82.94 146 ILE A O 1
ATOM 1182 N N . GLU A 1 147 ? -32.819 -17.902 54.007 1.00 84.50 147 GLU A N 1
ATOM 1183 C CA . GLU A 1 147 ? -32.829 -18.599 52.713 1.00 84.50 147 GLU A CA 1
ATOM 1184 C C . GLU A 1 147 ? -32.349 -17.686 51.578 1.00 84.50 147 GLU A C 1
ATOM 1186 O O . GLU A 1 147 ? -31.436 -18.052 50.835 1.00 84.50 147 GLU A O 1
ATOM 1191 N N . MET A 1 148 ? -32.862 -16.455 51.515 1.00 86.75 148 MET A N 1
ATOM 1192 C CA . MET A 1 148 ? -32.432 -15.455 50.533 1.00 86.75 148 MET A CA 1
ATOM 1193 C C . MET A 1 148 ? -30.936 -15.126 50.660 1.00 86.75 148 MET A C 1
ATOM 1195 O O . MET A 1 148 ? -30.228 -15.018 49.657 1.00 86.75 148 MET A O 1
ATOM 1199 N N . GLN A 1 149 ? -30.423 -15.026 51.889 1.00 90.19 149 GLN A N 1
ATOM 1200 C CA . GLN A 1 149 ? -29.002 -14.797 52.149 1.00 90.19 149 GLN A CA 1
ATOM 1201 C C . GLN A 1 149 ? -28.131 -15.986 51.707 1.00 90.19 149 GLN A C 1
ATOM 1203 O O . GLN A 1 149 ? -27.027 -15.784 51.192 1.00 90.19 149 GLN A O 1
ATOM 1208 N N . ARG A 1 150 ? -28.602 -17.230 51.883 1.00 91.94 150 ARG A N 1
ATOM 1209 C CA . ARG A 1 150 ? -27.903 -18.432 51.392 1.00 91.94 150 ARG A CA 1
ATOM 1210 C C . ARG A 1 150 ? -27.833 -18.467 49.869 1.00 91.94 150 ARG A C 1
ATOM 1212 O O . ARG A 1 150 ? -26.751 -18.716 49.336 1.00 91.94 150 ARG A O 1
ATOM 1219 N N . ASP A 1 151 ? -28.933 -18.171 49.185 1.00 91.00 151 ASP A N 1
ATOM 1220 C CA . ASP A 1 151 ? -28.968 -18.132 47.720 1.00 91.00 151 ASP A CA 1
ATOM 1221 C C . ASP A 1 151 ? -28.087 -17.013 47.160 1.00 91.00 151 ASP A C 1
ATOM 1223 O O . ASP A 1 151 ? -27.313 -17.242 46.225 1.00 91.00 151 ASP A O 1
ATOM 1227 N N . ALA A 1 152 ? -28.104 -15.833 47.786 1.00 90.62 152 ALA A N 1
ATOM 1228 C CA . ALA A 1 152 ? -27.191 -14.746 47.448 1.00 90.62 152 ALA A CA 1
ATOM 1229 C C . ALA A 1 152 ? -25.719 -15.170 47.613 1.00 90.62 152 ALA A C 1
ATOM 1231 O O . ALA A 1 152 ? -24.903 -14.970 46.713 1.00 90.62 152 ALA A O 1
ATOM 1232 N N . ASN A 1 153 ? -25.373 -15.835 48.720 1.00 93.50 153 ASN A N 1
ATOM 1233 C CA . ASN A 1 153 ? -24.014 -16.332 48.962 1.00 93.50 153 ASN A CA 1
ATOM 1234 C C . ASN A 1 153 ? -23.586 -17.417 47.956 1.00 93.50 153 ASN A C 1
ATOM 1236 O O . ASN A 1 153 ? -22.418 -17.464 47.547 1.00 93.50 153 ASN A O 1
ATOM 1240 N N . ARG A 1 154 ? -24.520 -18.272 47.520 1.00 97.00 154 ARG A N 1
ATOM 1241 C CA . ARG A 1 154 ? -24.279 -19.264 46.467 1.00 97.00 154 ARG A CA 1
ATOM 1242 C C . ARG A 1 154 ? -23.981 -18.578 45.133 1.00 97.00 154 ARG A C 1
ATOM 1244 O O . ARG A 1 154 ? -22.964 -18.890 44.516 1.00 97.00 154 ARG A O 1
ATOM 1251 N N . GLN A 1 155 ? -24.807 -17.618 44.720 1.00 96.88 155 GLN A N 1
ATOM 1252 C CA . GLN A 1 155 ? -24.589 -16.860 43.484 1.00 96.88 155 GLN A CA 1
ATOM 1253 C C . GLN A 1 155 ? -23.259 -16.099 43.511 1.00 96.88 155 GLN A C 1
ATOM 1255 O O . GLN A 1 155 ? -22.513 -16.133 42.534 1.00 96.88 155 GLN A O 1
ATOM 1260 N N . ILE A 1 156 ? -22.906 -15.478 44.643 1.00 96.38 156 ILE A N 1
ATOM 1261 C CA . ILE A 1 156 ? -21.603 -14.819 44.826 1.00 96.38 156 ILE A CA 1
ATOM 1262 C C . ILE A 1 156 ? -20.457 -15.808 44.587 1.00 96.38 156 ILE A C 1
ATOM 1264 O O . ILE A 1 156 ? -19.486 -15.473 43.911 1.00 96.38 156 ILE A O 1
ATOM 1268 N N . SER A 1 157 ? -20.562 -17.027 45.115 1.00 97.88 157 SER A N 1
ATOM 1269 C CA . SER A 1 157 ? -19.539 -18.063 44.934 1.00 97.88 157 SER A CA 1
ATOM 1270 C C . SER A 1 157 ? -19.428 -18.517 43.474 1.00 97.88 157 SER A C 1
ATOM 1272 O O . SER A 1 157 ? -18.321 -18.630 42.949 1.00 97.88 157 SER A O 1
ATOM 1274 N N . GLU A 1 158 ? -20.560 -18.708 42.790 1.00 97.88 158 GLU A N 1
ATOM 1275 C CA . GLU A 1 158 ? -20.594 -19.044 41.362 1.00 97.88 158 GLU A CA 1
ATOM 1276 C C . GLU A 1 158 ? -19.963 -17.938 40.497 1.00 97.88 158 GLU A C 1
ATOM 1278 O O . GLU A 1 158 ? -19.166 -18.231 39.602 1.00 97.88 158 GLU A O 1
ATOM 1283 N N . TYR A 1 159 ? -20.263 -16.664 40.776 1.00 98.06 159 TYR A N 1
ATOM 1284 C CA . TYR A 1 159 ? -19.662 -15.536 40.059 1.00 98.06 159 TYR A CA 1
ATOM 1285 C C . TYR A 1 159 ? -18.171 -15.378 40.350 1.00 98.06 159 TYR A C 1
ATOM 1287 O O . TYR A 1 159 ? -17.410 -15.132 39.419 1.00 98.06 159 TYR A O 1
ATOM 1295 N N . LYS A 1 160 ? -17.727 -15.587 41.595 1.00 98.25 160 LYS A N 1
ATOM 1296 C CA . LYS A 1 160 ? -16.295 -15.594 41.938 1.00 98.25 160 LYS A CA 1
ATOM 1297 C C . LYS A 1 160 ? -15.530 -16.667 41.166 1.00 98.25 160 LYS A C 1
ATOM 1299 O O . LYS A 1 160 ? -14.447 -16.393 40.659 1.00 98.25 160 LYS A O 1
ATOM 1304 N N . PHE A 1 161 ? -16.099 -17.866 41.038 1.00 98.25 161 PHE A N 1
ATOM 1305 C CA . PHE A 1 161 ? -15.476 -18.938 40.264 1.00 98.25 161 PHE A CA 1
ATOM 1306 C C . PHE A 1 161 ? -15.387 -18.592 38.772 1.00 98.25 161 PHE A C 1
ATOM 1308 O O . PHE A 1 161 ? -14.333 -18.755 38.160 1.00 98.25 161 PHE A O 1
ATOM 1315 N N . LYS A 1 162 ? -16.473 -18.068 38.186 1.00 98.44 162 LYS A N 1
ATOM 1316 C CA . LYS A 1 162 ? -16.481 -17.622 36.783 1.00 98.44 162 LYS A CA 1
ATOM 1317 C C . LYS A 1 162 ? -15.474 -16.501 36.532 1.00 98.44 162 LYS A C 1
ATOM 1319 O O . LYS A 1 162 ? -14.778 -16.551 35.524 1.00 98.44 162 LYS A O 1
ATOM 1324 N N . LEU A 1 163 ? -15.379 -15.536 37.448 1.00 98.00 163 LEU A N 1
ATOM 1325 C CA . LEU A 1 163 ? -14.410 -14.446 37.374 1.00 98.00 163 LEU A CA 1
ATOM 1326 C C . LEU A 1 163 ? -12.978 -14.988 37.382 1.00 98.00 163 LEU A C 1
ATOM 1328 O O . LEU A 1 163 ? -12.224 -14.696 36.465 1.00 98.00 163 LEU A O 1
ATOM 1332 N N . SER A 1 164 ? -12.644 -15.856 38.340 1.00 98.50 164 SER A N 1
ATOM 1333 C CA . SER A 1 164 ? -11.310 -16.460 38.425 1.00 98.50 164 SER A CA 1
ATOM 1334 C C . SER A 1 164 ? -10.941 -17.252 37.164 1.00 98.50 164 SER A C 1
ATOM 1336 O O . SER A 1 164 ? -9.805 -17.186 36.695 1.00 98.50 164 SER A O 1
ATOM 1338 N N . LYS A 1 165 ? -11.906 -17.962 36.566 1.00 98.56 165 LYS A N 1
ATOM 1339 C CA . LYS A 1 165 ? -11.693 -18.663 35.295 1.00 98.56 165 LYS A CA 1
ATOM 1340 C C . LYS A 1 165 ? -11.441 -17.690 34.136 1.00 98.56 165 LYS A C 1
ATOM 1342 O O . LYS A 1 165 ? -10.517 -17.908 33.358 1.00 98.56 165 LYS A O 1
ATOM 1347 N N . ALA A 1 166 ? -12.227 -16.618 34.040 1.00 97.69 166 ALA A N 1
ATOM 1348 C CA . ALA A 1 166 ? -12.046 -15.590 33.017 1.00 97.69 166 ALA A CA 1
ATOM 1349 C C . ALA A 1 166 ? -10.696 -14.863 33.163 1.00 97.69 166 ALA A C 1
ATOM 1351 O O . ALA A 1 166 ? -10.027 -14.618 32.165 1.00 97.69 166 ALA A O 1
ATOM 1352 N N . GLU A 1 167 ? -10.255 -14.582 34.391 1.00 97.88 167 GLU A N 1
ATOM 1353 C CA . GLU A 1 167 ? -8.937 -13.995 34.678 1.00 97.88 167 GLU A CA 1
ATOM 1354 C C . GLU A 1 167 ? -7.791 -14.911 34.218 1.00 97.88 167 GLU A C 1
ATOM 1356 O O . GLU A 1 167 ? -6.818 -14.446 33.622 1.00 97.88 167 GLU A O 1
ATOM 1361 N N . GLN A 1 168 ? -7.915 -16.226 34.427 1.00 98.50 168 GLN A N 1
ATOM 1362 C CA . GLN A 1 168 ? -6.931 -17.200 33.945 1.00 98.50 168 GLN A CA 1
ATOM 1363 C C . GLN A 1 168 ? -6.888 -17.278 32.407 1.00 98.50 168 GLN A C 1
ATOM 1365 O O . GLN A 1 168 ? -5.808 -17.337 31.808 1.00 98.50 168 GLN A O 1
ATOM 1370 N N . GLU A 1 169 ? -8.055 -17.283 31.757 1.00 98.31 169 GLU A N 1
ATOM 1371 C CA . GLU A 1 169 ? -8.163 -17.271 30.293 1.00 98.31 169 GLU A CA 1
ATOM 1372 C C . GLU A 1 169 ? -7.566 -15.984 29.704 1.00 98.31 169 GLU A C 1
ATOM 1374 O O . GLU A 1 169 ? -6.805 -16.049 28.736 1.00 98.31 169 GLU A O 1
ATOM 1379 N N . MET A 1 170 ? -7.824 -14.834 30.334 1.00 98.25 170 MET A N 1
ATOM 1380 C CA . MET A 1 170 ? -7.254 -13.540 29.953 1.00 98.25 170 MET A CA 1
ATOM 1381 C C . MET A 1 170 ? -5.723 -13.566 29.996 1.00 98.25 170 MET A C 1
ATOM 1383 O O . MET A 1 170 ? -5.090 -13.241 28.993 1.00 98.25 170 MET A O 1
ATOM 1387 N N . GLY A 1 171 ? -5.119 -14.068 31.079 1.00 98.38 171 GLY A N 1
ATOM 1388 C CA . GLY A 1 171 ? -3.658 -14.187 31.172 1.00 98.38 171 GLY A CA 1
ATOM 1389 C C . GLY A 1 171 ? -3.046 -15.102 30.100 1.00 98.38 171 GLY A C 1
ATOM 1390 O O . GLY A 1 171 ? -1.949 -14.849 29.599 1.00 98.38 171 GLY A O 1
ATOM 1391 N N . THR A 1 172 ? -3.768 -16.146 29.681 1.00 98.38 172 THR A N 1
ATOM 1392 C CA . THR A 1 172 ? -3.331 -17.021 28.576 1.00 98.38 172 THR A CA 1
ATOM 1393 C C . THR A 1 172 ? -3.378 -16.288 27.232 1.00 98.38 172 THR A C 1
ATOM 1395 O O . THR A 1 172 ? -2.452 -16.391 26.422 1.00 98.38 172 THR A O 1
ATOM 1398 N N . MET A 1 173 ? -4.447 -15.528 26.987 1.00 98.50 173 MET A N 1
ATOM 1399 C CA . MET A 1 173 ? -4.591 -14.728 25.770 1.00 98.50 173 MET A CA 1
ATOM 1400 C C . MET A 1 173 ? -3.537 -13.621 25.686 1.00 98.50 173 MET A C 1
ATOM 1402 O O . MET A 1 173 ? -2.950 -13.430 24.623 1.00 98.50 173 MET A O 1
ATOM 1406 N N . GLU A 1 174 ? -3.216 -12.956 26.795 1.00 98.56 174 GLU A N 1
ATOM 1407 C CA . GLU A 1 174 ? -2.159 -11.939 26.855 1.00 98.56 174 GLU A CA 1
ATOM 1408 C C . GLU A 1 174 ? -0.785 -12.504 26.466 1.00 98.56 174 GLU A C 1
ATOM 1410 O O . GLU A 1 174 ? -0.048 -11.890 25.692 1.00 98.56 174 GLU A O 1
ATOM 1415 N N . GLN A 1 175 ? -0.431 -13.706 26.931 1.00 98.44 175 GLN A N 1
ATOM 1416 C CA . GLN A 1 175 ? 0.817 -14.363 26.519 1.00 98.44 175 GLN A CA 1
ATOM 1417 C C . GLN A 1 175 ? 0.832 -14.687 25.019 1.00 98.44 175 GLN A C 1
ATOM 1419 O O . GLN A 1 175 ? 1.858 -14.518 24.350 1.00 98.44 175 GLN A O 1
ATOM 1424 N N . ASN A 1 176 ? -0.306 -15.122 24.471 1.00 98.56 176 ASN A N 1
ATOM 1425 C CA . ASN A 1 176 ? -0.441 -15.378 23.039 1.00 98.56 176 ASN A CA 1
ATOM 1426 C C . ASN A 1 176 ? -0.277 -14.100 22.212 1.00 98.56 176 ASN A C 1
ATOM 1428 O O . ASN A 1 176 ? 0.439 -14.136 21.208 1.00 98.56 176 ASN A O 1
ATOM 1432 N N . ILE A 1 177 ? -0.886 -12.992 22.645 1.00 98.50 177 ILE A N 1
ATOM 1433 C CA . ILE A 1 177 ? -0.749 -11.674 22.012 1.00 98.50 177 ILE A CA 1
ATOM 1434 C C . ILE A 1 177 ? 0.725 -11.264 21.983 1.00 98.50 177 ILE A C 1
ATOM 1436 O O . ILE A 1 177 ? 1.265 -11.072 20.897 1.00 98.50 177 ILE A O 1
ATOM 1440 N N . ASN A 1 178 ? 1.415 -11.285 23.127 1.00 98.44 178 ASN A N 1
ATOM 1441 C CA . ASN A 1 178 ? 2.839 -10.934 23.208 1.00 98.44 178 ASN A CA 1
ATOM 1442 C C . ASN A 1 178 ? 3.713 -11.765 22.247 1.00 98.44 178 ASN A C 1
ATOM 1444 O O . ASN A 1 178 ? 4.626 -11.259 21.587 1.00 98.44 178 ASN A O 1
ATOM 1448 N N . ARG A 1 179 ? 3.434 -13.071 22.131 1.00 98.62 179 ARG A N 1
ATOM 1449 C CA . ARG A 1 179 ? 4.160 -13.951 21.204 1.00 98.62 179 ARG A CA 1
ATOM 1450 C C . ARG A 1 179 ? 3.898 -13.579 19.743 1.00 98.62 179 ARG A C 1
ATOM 1452 O O . ARG A 1 179 ? 4.840 -13.584 18.945 1.00 98.62 179 ARG A O 1
ATOM 1459 N N . LEU A 1 180 ? 2.642 -13.305 19.391 1.00 98.56 180 LEU A N 1
ATOM 1460 C CA . LEU A 1 180 ? 2.238 -12.923 18.037 1.00 98.56 180 LEU A CA 1
ATOM 1461 C C . LEU A 1 180 ? 2.810 -11.558 17.649 1.00 98.56 180 LEU A C 1
ATOM 1463 O O . LEU A 1 180 ? 3.375 -11.432 16.567 1.00 98.56 180 LEU A O 1
ATOM 1467 N N . GLU A 1 181 ? 2.776 -10.576 18.544 1.00 98.44 181 GLU A N 1
ATOM 1468 C CA . GLU A 1 181 ? 3.394 -9.261 18.338 1.00 98.44 181 GLU A CA 1
ATOM 1469 C C . GLU A 1 181 ? 4.896 -9.387 18.047 1.00 98.44 181 GLU A C 1
ATOM 1471 O O . GLU A 1 181 ? 5.412 -8.796 17.094 1.00 98.44 181 GLU A O 1
ATOM 1476 N N . GLY A 1 182 ? 5.596 -10.250 18.791 1.00 98.44 182 GLY A N 1
ATOM 1477 C CA . GLY A 1 182 ? 6.998 -10.562 18.522 1.00 98.44 182 GLY A CA 1
ATOM 1478 C C . GLY A 1 182 ? 7.233 -11.209 17.149 1.00 98.44 182 GLY A C 1
ATOM 1479 O O . GLY A 1 182 ? 8.263 -10.959 16.520 1.00 98.44 182 GLY A O 1
ATOM 1480 N N . GLN A 1 183 ? 6.303 -12.037 16.658 1.00 98.62 183 GLN A N 1
ATOM 1481 C CA . GLN A 1 183 ? 6.378 -12.601 15.303 1.00 98.62 183 GLN A CA 1
ATOM 1482 C C . GLN A 1 183 ? 6.154 -11.533 14.233 1.00 98.62 183 GLN A C 1
ATOM 1484 O O . GLN A 1 183 ? 6.945 -11.456 13.294 1.00 98.62 183 GLN A O 1
ATOM 1489 N N . VAL A 1 184 ? 5.134 -10.687 14.398 1.00 98.62 184 VAL A N 1
ATOM 1490 C CA . VAL A 1 184 ? 4.830 -9.586 13.473 1.00 98.62 184 VAL A CA 1
ATOM 1491 C C . VAL A 1 184 ? 6.024 -8.644 13.346 1.00 98.62 184 VAL A C 1
ATOM 1493 O O . VAL A 1 184 ? 6.424 -8.318 12.231 1.00 98.62 184 VAL A O 1
ATOM 1496 N N . SER A 1 185 ? 6.655 -8.278 14.465 1.00 98.56 185 SER A N 1
ATOM 1497 C CA . SER A 1 185 ? 7.852 -7.430 14.464 1.00 98.56 185 SER A CA 1
ATOM 1498 C C . SER A 1 185 ? 9.004 -8.041 13.650 1.00 98.56 185 SER A C 1
ATOM 1500 O O . SER A 1 185 ? 9.611 -7.366 12.817 1.00 98.56 185 SER A O 1
ATOM 1502 N N . ARG A 1 186 ? 9.259 -9.351 13.803 1.00 98.56 186 ARG A N 1
ATOM 1503 C CA . ARG A 1 186 ? 10.289 -10.058 13.020 1.00 98.56 186 ARG A CA 1
ATOM 1504 C C . ARG A 1 186 ? 9.957 -10.134 11.533 1.00 98.56 186 ARG A C 1
ATOM 1506 O O . ARG A 1 186 ? 10.843 -9.914 10.711 1.00 98.56 186 ARG A O 1
ATOM 1513 N N . TYR A 1 187 ? 8.709 -10.441 11.180 1.00 98.62 187 TYR A N 1
ATOM 1514 C CA . TYR A 1 187 ? 8.306 -10.502 9.775 1.00 98.62 187 TYR A CA 1
ATOM 1515 C C . TYR A 1 187 ? 8.368 -9.138 9.103 1.00 98.62 187 TYR A C 1
ATOM 1517 O O . TYR A 1 187 ? 8.847 -9.054 7.976 1.00 98.62 187 TYR A O 1
ATOM 1525 N N . LYS A 1 188 ? 7.989 -8.074 9.815 1.00 98.62 188 LYS A N 1
ATOM 1526 C CA . LYS A 1 188 ? 8.135 -6.704 9.329 1.00 98.62 188 LYS A CA 1
ATOM 1527 C C . LYS A 1 188 ? 9.598 -6.372 9.031 1.00 98.62 188 LYS A C 1
ATOM 1529 O O . LYS A 1 188 ? 9.913 -5.994 7.913 1.00 98.62 188 LYS A O 1
ATOM 1534 N N . ALA A 1 189 ? 10.507 -6.629 9.974 1.00 98.44 189 ALA A N 1
ATOM 1535 C CA . ALA A 1 189 ? 11.936 -6.399 9.754 1.00 98.44 189 ALA A CA 1
ATOM 1536 C C . ALA A 1 189 ? 12.503 -7.221 8.578 1.00 98.44 189 ALA A C 1
ATOM 1538 O O . ALA A 1 189 ? 13.336 -6.731 7.817 1.00 98.44 189 ALA A O 1
ATOM 1539 N N . SER A 1 190 ? 12.045 -8.467 8.407 1.00 98.50 190 SER A N 1
ATOM 1540 C CA . SER A 1 190 ? 12.440 -9.311 7.273 1.00 98.50 190 SER A CA 1
ATOM 1541 C C . SER A 1 190 ? 11.918 -8.783 5.931 1.00 98.50 190 SER A C 1
ATOM 1543 O O . SER A 1 190 ? 12.633 -8.868 4.930 1.00 98.50 190 SER A O 1
ATOM 1545 N N . ALA A 1 191 ? 10.686 -8.270 5.899 1.00 98.25 191 ALA A N 1
ATOM 1546 C CA . ALA A 1 191 ? 10.083 -7.669 4.712 1.00 98.25 191 ALA A CA 1
ATOM 1547 C C . ALA A 1 191 ? 10.820 -6.382 4.319 1.00 98.25 191 ALA A C 1
ATOM 1549 O O . ALA A 1 191 ? 11.294 -6.292 3.189 1.00 98.25 191 ALA A O 1
ATOM 1550 N N . ASP A 1 192 ? 11.046 -5.477 5.277 1.00 98.31 192 ASP A N 1
ATOM 1551 C CA . ASP A 1 192 ? 11.790 -4.228 5.065 1.00 98.31 192 ASP A CA 1
ATOM 1552 C C . ASP A 1 192 ? 13.215 -4.500 4.536 1.00 98.31 192 ASP A C 1
ATOM 1554 O O . ASP A 1 192 ? 13.739 -3.772 3.694 1.00 98.31 192 ASP A O 1
ATOM 1558 N N . ASN A 1 193 ? 13.875 -5.560 5.021 1.00 98.25 193 ASN A N 1
ATOM 1559 C CA . ASN A 1 193 ? 15.193 -5.958 4.522 1.00 98.25 193 ASN A CA 1
ATOM 1560 C C . ASN A 1 193 ? 15.142 -6.528 3.095 1.00 98.25 193 ASN A C 1
ATOM 1562 O O . ASN A 1 193 ? 16.048 -6.284 2.303 1.00 98.25 193 ASN A O 1
ATOM 1566 N N . SER A 1 194 ? 14.094 -7.283 2.766 1.00 98.00 194 SER A N 1
ATOM 1567 C CA . SER A 1 194 ? 13.922 -7.861 1.428 1.00 98.00 194 SER A CA 1
ATOM 1568 C C . SER A 1 194 ? 13.629 -6.781 0.386 1.00 98.00 194 SER A C 1
ATOM 1570 O O . SER A 1 194 ? 14.201 -6.826 -0.698 1.00 98.00 194 SER A O 1
ATOM 1572 N N . GLU A 1 195 ? 12.814 -5.781 0.733 1.00 98.31 195 GLU A N 1
ATOM 1573 C CA . GLU A 1 195 ? 12.523 -4.625 -0.125 1.00 98.31 195 GLU A CA 1
ATOM 1574 C C . GLU A 1 195 ? 13.798 -3.840 -0.465 1.00 98.31 195 GLU A C 1
ATOM 1576 O O . GLU A 1 195 ? 14.072 -3.564 -1.632 1.00 98.31 195 GLU A O 1
ATOM 1581 N N . LYS A 1 196 ? 14.652 -3.580 0.535 1.00 98.44 196 LYS A N 1
ATOM 1582 C CA . LYS A 1 196 ? 15.954 -2.926 0.316 1.00 98.44 196 LYS A CA 1
ATOM 1583 C C . LYS A 1 196 ? 16.840 -3.699 -0.661 1.00 98.44 196 LYS A C 1
ATOM 1585 O O . LYS A 1 196 ? 17.404 -3.104 -1.576 1.00 98.44 196 LYS A O 1
ATOM 1590 N N . ILE A 1 197 ? 16.942 -5.020 -0.491 1.00 98.38 197 ILE A N 1
ATOM 1591 C CA . ILE A 1 197 ? 17.729 -5.879 -1.389 1.00 98.38 197 ILE A CA 1
ATOM 1592 C C . ILE A 1 197 ? 17.138 -5.863 -2.806 1.00 98.38 197 ILE A C 1
ATOM 1594 O O . ILE A 1 197 ? 17.880 -5.822 -3.787 1.00 98.38 197 ILE A O 1
ATOM 1598 N N . GLU A 1 198 ? 15.811 -5.878 -2.941 1.00 98.06 198 GLU A N 1
ATOM 1599 C CA . GLU A 1 198 ? 15.151 -5.810 -4.246 1.00 98.06 198 GLU A CA 1
ATOM 1600 C C . GLU A 1 198 ? 15.485 -4.506 -4.986 1.00 98.06 198 GLU A C 1
ATOM 1602 O O . GLU A 1 198 ? 15.786 -4.529 -6.185 1.00 98.06 198 GLU A O 1
ATOM 1607 N N . ASP A 1 199 ? 15.481 -3.375 -4.285 1.00 98.19 199 ASP A N 1
ATOM 1608 C CA . ASP A 1 199 ? 15.816 -2.078 -4.869 1.00 98.19 199 ASP A CA 1
ATOM 1609 C C . ASP A 1 199 ? 17.285 -1.989 -5.300 1.00 98.19 199 ASP A C 1
ATOM 1611 O O . ASP A 1 199 ? 17.580 -1.497 -6.397 1.00 98.19 199 ASP A O 1
ATOM 1615 N N . GLU A 1 200 ? 18.207 -2.541 -4.509 1.00 98.38 200 GLU A N 1
ATOM 1616 C CA . GLU A 1 200 ? 19.620 -2.666 -4.887 1.00 98.38 200 GLU A CA 1
ATOM 1617 C C . GLU A 1 200 ? 19.785 -3.508 -6.163 1.00 98.38 200 GLU A C 1
ATOM 1619 O O . GLU A 1 200 ? 20.435 -3.074 -7.123 1.00 98.38 200 GLU A O 1
ATOM 1624 N N . LEU A 1 201 ? 19.110 -4.661 -6.237 1.00 98.38 201 LEU A N 1
ATOM 1625 C CA . LEU A 1 201 ? 19.128 -5.530 -7.417 1.00 98.38 201 LEU A CA 1
ATOM 1626 C C . LEU A 1 201 ? 18.511 -4.855 -8.650 1.00 98.38 201 LEU A C 1
ATOM 1628 O O . LEU A 1 201 ? 19.003 -5.035 -9.769 1.00 98.38 201 LEU A O 1
ATOM 1632 N N . LYS A 1 202 ? 17.459 -4.041 -8.490 1.00 98.69 202 LYS A N 1
ATOM 1633 C CA . LYS A 1 202 ? 16.888 -3.246 -9.594 1.00 98.69 202 LYS A CA 1
ATOM 1634 C C . LYS A 1 202 ? 17.899 -2.241 -10.139 1.00 98.69 202 LYS A C 1
ATOM 1636 O O . LYS A 1 202 ? 17.989 -2.068 -11.362 1.00 98.69 202 LYS A O 1
ATOM 1641 N N . ILE A 1 203 ? 18.652 -1.577 -9.264 1.00 98.44 203 ILE A N 1
ATOM 1642 C CA . ILE A 1 203 ? 19.694 -0.624 -9.663 1.00 98.44 203 ILE A CA 1
ATOM 1643 C C . ILE A 1 203 ? 20.819 -1.355 -10.406 1.00 98.44 203 ILE A C 1
ATOM 1645 O O . ILE A 1 203 ? 21.208 -0.924 -11.498 1.00 98.44 203 ILE A O 1
ATOM 1649 N N . GLU A 1 204 ? 21.296 -2.480 -9.871 1.00 98.38 204 GLU A N 1
ATOM 1650 C CA . GLU A 1 204 ? 22.354 -3.283 -10.490 1.00 98.38 204 GLU A CA 1
ATOM 1651 C C . GLU A 1 204 ? 21.927 -3.834 -11.856 1.00 98.38 204 GLU A C 1
ATOM 1653 O O . GLU A 1 204 ? 22.649 -3.679 -12.843 1.00 98.38 204 GLU A O 1
ATOM 1658 N N . LYS A 1 205 ? 20.695 -4.343 -11.972 1.00 98.38 205 LYS A N 1
ATOM 1659 C CA . LYS A 1 205 ? 20.115 -4.777 -13.251 1.00 98.38 205 LYS A CA 1
ATOM 1660 C C . LYS A 1 205 ? 20.147 -3.664 -14.298 1.00 98.38 205 LYS A C 1
ATOM 1662 O O . LYS A 1 205 ? 20.561 -3.898 -15.432 1.00 98.38 205 LYS A O 1
ATOM 1667 N N . ARG A 1 206 ? 19.739 -2.439 -13.943 1.00 98.44 206 ARG A N 1
ATOM 1668 C CA . ARG A 1 206 ? 19.770 -1.284 -14.865 1.00 98.44 206 ARG A CA 1
ATOM 1669 C C . ARG A 1 206 ? 21.192 -0.873 -15.239 1.00 98.44 206 ARG A C 1
ATOM 1671 O O . ARG A 1 206 ? 21.410 -0.344 -16.330 1.00 98.44 206 ARG A O 1
ATOM 1678 N N . LYS A 1 207 ? 22.160 -1.046 -14.338 1.00 98.56 207 LYS A N 1
ATOM 1679 C CA . LYS A 1 207 ? 23.579 -0.800 -14.625 1.00 98.56 207 LYS A CA 1
ATOM 1680 C C . LYS A 1 207 ? 24.103 -1.823 -15.636 1.00 98.56 207 LYS A C 1
ATOM 1682 O O . LYS A 1 207 ? 24.560 -1.416 -16.700 1.00 98.56 207 LYS A O 1
ATOM 1687 N N . LEU A 1 208 ? 23.917 -3.113 -15.366 1.00 98.38 208 LEU A N 1
ATOM 1688 C CA . LEU A 1 208 ? 24.352 -4.200 -16.247 1.00 98.38 208 LEU A CA 1
ATOM 1689 C C . LEU A 1 208 ? 23.675 -4.145 -17.622 1.00 98.38 208 LEU A C 1
ATOM 1691 O O . LEU A 1 208 ? 24.324 -4.368 -18.636 1.00 98.38 208 LEU A O 1
ATOM 1695 N N . GLN A 1 209 ? 22.392 -3.778 -17.693 1.00 98.50 209 GLN A N 1
ATOM 1696 C CA . GLN A 1 209 ? 21.702 -3.586 -18.975 1.00 98.50 209 GLN A CA 1
ATOM 1697 C C . GLN A 1 209 ? 22.313 -2.460 -19.820 1.00 98.50 209 GLN A C 1
ATOM 1699 O O . GLN A 1 209 ? 22.392 -2.584 -21.042 1.00 98.50 209 GLN A O 1
ATOM 1704 N N . ARG A 1 210 ? 22.751 -1.363 -19.188 1.00 98.44 210 ARG A N 1
ATOM 1705 C CA . ARG A 1 210 ? 23.443 -0.273 -19.891 1.00 98.44 210 ARG A CA 1
ATOM 1706 C C . ARG A 1 210 ? 24.818 -0.715 -20.376 1.00 98.44 210 ARG A C 1
ATOM 1708 O O . ARG A 1 210 ? 25.147 -0.464 -21.528 1.00 98.44 210 ARG A O 1
ATOM 1715 N N . GLU A 1 211 ? 25.584 -1.397 -19.528 1.00 98.12 211 GLU A N 1
ATOM 1716 C CA . GLU A 1 211 ? 26.899 -1.938 -19.893 1.00 98.12 211 GLU A CA 1
ATOM 1717 C C . GLU A 1 211 ? 26.802 -2.945 -21.044 1.00 98.12 211 GLU A C 1
ATOM 1719 O O . GLU A 1 211 ? 27.582 -2.865 -21.991 1.00 98.12 211 GLU A O 1
ATOM 1724 N N . LEU A 1 212 ? 25.796 -3.827 -21.016 1.00 98.38 212 LEU A N 1
ATOM 1725 C CA . LEU A 1 212 ? 25.522 -4.775 -22.094 1.00 98.38 212 LEU A CA 1
ATOM 1726 C C . LEU A 1 212 ? 25.237 -4.062 -23.419 1.00 98.38 212 LEU A C 1
ATOM 1728 O O . LEU A 1 212 ? 25.819 -4.431 -24.434 1.00 98.38 212 LEU A O 1
ATOM 1732 N N . ARG A 1 213 ? 24.376 -3.035 -23.420 1.00 98.50 213 ARG A N 1
ATOM 1733 C CA . ARG A 1 213 ? 24.091 -2.255 -24.635 1.00 98.50 213 ARG A CA 1
ATOM 1734 C C . ARG A 1 213 ? 25.364 -1.612 -25.187 1.00 98.50 213 ARG A C 1
ATOM 1736 O O . ARG A 1 213 ? 25.661 -1.798 -26.357 1.00 98.50 213 ARG A O 1
ATOM 1743 N N . THR A 1 214 ? 26.153 -0.954 -24.339 1.00 98.31 214 THR A N 1
ATOM 1744 C CA . THR A 1 214 ? 27.426 -0.347 -24.757 1.00 98.31 214 THR A CA 1
ATOM 1745 C C . THR A 1 214 ? 28.399 -1.379 -25.338 1.00 98.31 214 THR A C 1
ATOM 1747 O O . THR A 1 214 ? 29.092 -1.098 -26.315 1.00 98.31 214 THR A O 1
ATOM 1750 N N . ALA A 1 215 ? 28.470 -2.580 -24.756 1.00 98.00 215 ALA A N 1
ATOM 1751 C CA . ALA A 1 215 ? 29.320 -3.652 -25.267 1.00 98.00 215 ALA A CA 1
ATOM 1752 C C . ALA A 1 215 ? 28.840 -4.173 -26.633 1.00 98.00 215 ALA A C 1
ATOM 1754 O O . ALA A 1 215 ? 29.672 -4.412 -27.507 1.00 98.00 215 ALA A O 1
ATOM 1755 N N . LEU A 1 216 ? 27.524 -4.310 -26.831 1.00 98.31 216 LEU A N 1
ATOM 1756 C CA . LEU A 1 216 ? 26.933 -4.701 -28.116 1.00 98.31 216 LEU A CA 1
ATOM 1757 C C . LEU A 1 216 ? 27.216 -3.661 -29.202 1.00 98.31 216 LEU A C 1
ATOM 1759 O O . LEU A 1 216 ? 27.730 -4.028 -30.256 1.00 98.31 216 LEU A O 1
ATOM 1763 N N . ASP A 1 217 ? 27.002 -2.375 -28.909 1.00 98.38 217 ASP A N 1
ATOM 1764 C CA . ASP A 1 217 ? 27.311 -1.282 -29.839 1.00 98.38 217 ASP A CA 1
ATOM 1765 C C . ASP A 1 217 ? 28.796 -1.327 -30.261 1.00 98.38 217 ASP A C 1
ATOM 1767 O O . ASP A 1 217 ? 29.146 -1.121 -31.426 1.00 98.38 217 ASP A O 1
ATOM 1771 N N . LYS A 1 218 ? 29.695 -1.663 -29.321 1.00 98.44 218 LYS A N 1
ATOM 1772 C CA . LYS A 1 218 ? 31.127 -1.798 -29.615 1.00 98.44 218 LYS A CA 1
ATOM 1773 C C . LYS A 1 218 ? 31.452 -3.019 -30.475 1.00 98.44 218 LYS A C 1
ATOM 1775 O O . LYS A 1 218 ? 32.354 -2.943 -31.312 1.00 98.44 218 LYS A O 1
ATOM 1780 N N . ILE A 1 219 ? 30.759 -4.139 -30.266 1.00 98.31 219 ILE A N 1
ATOM 1781 C CA . ILE A 1 219 ? 30.902 -5.339 -31.100 1.00 98.31 219 ILE A CA 1
ATOM 1782 C C . ILE A 1 219 ? 30.488 -5.020 -32.535 1.00 98.31 219 ILE A C 1
ATOM 1784 O O . ILE A 1 219 ? 31.275 -5.285 -33.440 1.00 98.31 219 ILE A O 1
ATOM 1788 N N . GLU A 1 220 ? 29.337 -4.377 -32.742 1.00 98.19 220 GLU A N 1
ATOM 1789 C CA . GLU A 1 220 ? 28.862 -3.998 -34.080 1.00 98.19 220 GLU A CA 1
ATOM 1790 C C . GLU A 1 220 ? 29.874 -3.098 -34.815 1.00 98.19 220 GLU A C 1
ATOM 1792 O O . GLU A 1 220 ? 30.208 -3.335 -35.980 1.00 98.19 220 GLU A O 1
ATOM 1797 N N . GLU A 1 221 ? 30.451 -2.105 -34.127 1.00 98.19 221 GLU A N 1
ATOM 1798 C CA . GLU A 1 221 ? 31.497 -1.238 -34.692 1.00 98.19 221 GLU A CA 1
ATOM 1799 C C . GLU A 1 221 ? 32.748 -2.036 -35.116 1.00 98.19 221 GLU A C 1
ATOM 1801 O O . GLU A 1 221 ? 33.319 -1.827 -36.199 1.00 98.19 221 GLU A O 1
ATOM 1806 N N . MET A 1 222 ? 33.185 -2.973 -34.269 1.00 97.94 222 MET A N 1
ATOM 1807 C CA . MET A 1 222 ? 34.335 -3.831 -34.556 1.00 97.94 222 MET A CA 1
ATOM 1808 C C . MET A 1 222 ? 34.049 -4.811 -35.696 1.00 97.94 222 MET A C 1
ATOM 1810 O O . MET A 1 222 ? 34.922 -5.021 -36.538 1.00 97.94 222 MET A O 1
ATOM 1814 N N . GLU A 1 223 ? 32.844 -5.372 -35.776 1.00 98.25 223 GLU A N 1
ATOM 1815 C CA . GLU A 1 223 ? 32.419 -6.260 -36.860 1.00 98.25 223 GLU A CA 1
ATOM 1816 C C . GLU A 1 223 ? 32.396 -5.535 -38.208 1.00 98.25 223 GLU A C 1
ATOM 1818 O O . GLU A 1 223 ? 32.928 -6.055 -39.197 1.00 98.25 223 GLU A O 1
ATOM 1823 N N . MET A 1 224 ? 31.877 -4.302 -38.253 1.00 98.12 224 MET A N 1
ATOM 1824 C CA . MET A 1 224 ? 31.946 -3.469 -39.456 1.00 98.12 224 MET A CA 1
ATOM 1825 C C . MET A 1 224 ? 33.396 -3.208 -39.871 1.00 98.12 224 MET A C 1
ATOM 1827 O O . MET A 1 224 ? 33.770 -3.426 -41.030 1.00 98.12 224 MET A O 1
ATOM 1831 N N . THR A 1 225 ? 34.244 -2.807 -38.920 1.00 98.12 225 THR A N 1
ATOM 1832 C CA . THR A 1 225 ? 35.671 -2.557 -39.172 1.00 98.12 225 THR A CA 1
ATOM 1833 C C . THR A 1 225 ? 36.372 -3.812 -39.699 1.00 98.12 225 THR A C 1
ATOM 1835 O O . THR A 1 225 ? 37.096 -3.756 -40.698 1.00 98.12 225 THR A O 1
ATOM 1838 N N . ASN A 1 226 ? 36.112 -4.967 -39.087 1.00 98.25 226 ASN A N 1
ATOM 1839 C CA . ASN A 1 226 ? 36.689 -6.243 -39.491 1.00 98.25 226 ASN A CA 1
ATOM 1840 C C . ASN A 1 226 ? 36.210 -6.679 -40.886 1.00 98.25 22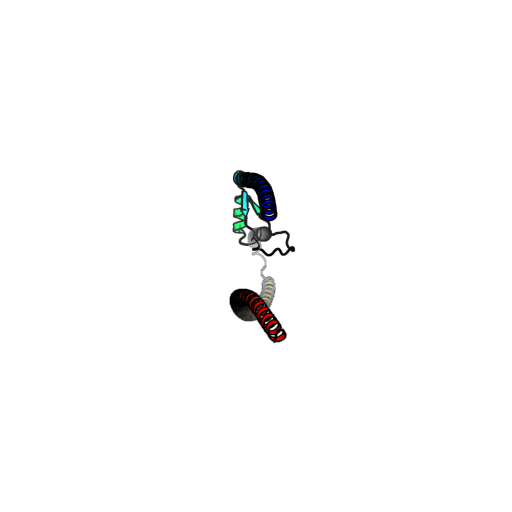6 ASN A C 1
ATOM 1842 O O . ASN A 1 226 ? 37.008 -7.145 -41.702 1.00 98.25 226 ASN A O 1
ATOM 1846 N N . SER A 1 227 ? 34.933 -6.456 -41.213 1.00 98.38 227 SER A N 1
ATOM 1847 C CA . SER A 1 227 ? 34.380 -6.695 -42.552 1.00 98.38 227 SER A CA 1
ATOM 1848 C C . SER A 1 227 ? 35.095 -5.856 -43.617 1.00 98.38 227 SER A C 1
ATOM 1850 O O . SER A 1 227 ? 35.489 -6.371 -44.670 1.00 98.38 227 SER A O 1
ATOM 1852 N N . HIS A 1 228 ? 35.350 -4.572 -43.339 1.00 98.19 228 HIS A N 1
ATOM 1853 C CA . HIS A 1 228 ? 36.109 -3.702 -44.241 1.00 98.19 228 HIS A CA 1
ATOM 1854 C C . HIS A 1 228 ? 37.560 -4.162 -44.426 1.00 98.19 228 HIS A C 1
ATOM 1856 O O . HIS A 1 228 ? 38.053 -4.199 -45.560 1.00 98.19 228 HIS A O 1
ATOM 1862 N N . LEU A 1 229 ? 38.245 -4.530 -43.340 1.00 98.19 229 LEU A N 1
ATOM 1863 C CA . LEU A 1 229 ? 39.620 -5.032 -43.391 1.00 98.19 229 LEU A CA 1
ATOM 1864 C C . LEU A 1 229 ? 39.713 -6.355 -44.155 1.00 98.19 229 LEU A C 1
ATOM 1866 O O . LEU A 1 229 ? 40.564 -6.488 -45.034 1.00 98.19 229 LEU A O 1
ATOM 1870 N N . SER A 1 230 ? 38.790 -7.281 -43.901 1.00 98.19 230 SER A N 1
ATOM 1871 C CA . SER A 1 230 ? 38.703 -8.564 -44.603 1.00 98.19 230 SER A CA 1
ATOM 1872 C C . SER A 1 230 ? 38.525 -8.363 -46.110 1.00 98.19 230 SER A C 1
ATOM 1874 O O . SER A 1 230 ? 39.286 -8.914 -46.902 1.00 98.19 230 SER A O 1
ATOM 1876 N N . LYS A 1 231 ? 37.611 -7.474 -46.531 1.00 98.25 231 LYS A N 1
ATOM 1877 C CA . LYS A 1 231 ? 37.425 -7.125 -47.954 1.00 98.25 231 LYS A CA 1
ATOM 1878 C C . LYS A 1 231 ? 38.689 -6.531 -48.588 1.00 98.25 231 LYS A C 1
ATOM 1880 O O . LYS A 1 231 ? 38.998 -6.837 -49.739 1.00 98.25 231 LYS A O 1
ATOM 1885 N N . ARG A 1 232 ? 39.426 -5.671 -47.874 1.00 98.00 232 ARG A N 1
ATOM 1886 C CA . ARG A 1 232 ? 40.701 -5.104 -48.364 1.00 98.00 232 ARG A CA 1
ATOM 1887 C C . ARG A 1 232 ? 41.777 -6.177 -48.510 1.00 98.00 232 ARG A C 1
ATOM 1889 O O . ARG A 1 232 ? 42.509 -6.171 -49.497 1.00 98.00 232 ARG A O 1
ATOM 1896 N N . LEU A 1 233 ? 41.858 -7.088 -47.548 1.00 97.62 233 LEU A N 1
ATOM 1897 C CA . LEU A 1 233 ? 42.817 -8.184 -47.543 1.00 97.62 233 LEU A CA 1
ATOM 1898 C C . LEU A 1 233 ? 42.556 -9.165 -48.693 1.00 97.62 233 LEU A C 1
ATOM 1900 O O . LEU A 1 233 ? 43.496 -9.523 -49.399 1.00 97.62 233 LEU A O 1
ATOM 1904 N N . GLU A 1 234 ? 41.295 -9.509 -48.959 1.00 97.69 234 GLU A N 1
ATOM 1905 C CA . GLU A 1 234 ? 40.923 -10.336 -50.114 1.00 97.69 234 GLU A CA 1
ATOM 1906 C C . GLU A 1 234 ? 41.278 -9.671 -51.451 1.00 97.69 234 GLU A C 1
ATOM 1908 O O . GLU A 1 234 ? 41.847 -10.318 -52.329 1.00 97.69 234 GLU A O 1
ATOM 1913 N N . LYS A 1 235 ? 41.070 -8.353 -51.591 1.00 97.31 235 LYS A N 1
ATOM 1914 C CA . LYS A 1 235 ? 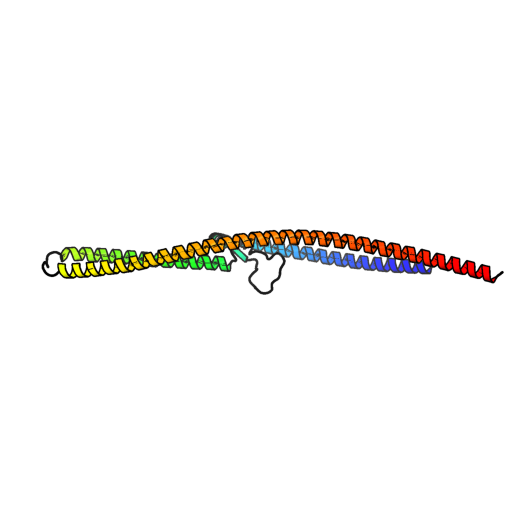41.534 -7.610 -52.780 1.00 97.31 235 LYS A CA 1
ATOM 1915 C C . LYS A 1 235 ? 43.053 -7.686 -52.959 1.00 97.31 235 LYS A C 1
ATOM 1917 O O . LYS A 1 235 ? 43.528 -7.903 -54.070 1.00 97.31 235 LYS A O 1
ATOM 1922 N N . MET A 1 236 ? 43.826 -7.527 -51.882 1.00 96.62 236 MET A N 1
ATOM 1923 C CA . MET A 1 236 ? 45.289 -7.634 -51.956 1.00 96.62 236 MET A CA 1
ATOM 1924 C C . MET A 1 236 ? 45.750 -9.049 -52.326 1.00 96.62 236 MET A C 1
ATOM 1926 O O . MET A 1 236 ? 46.662 -9.190 -53.141 1.00 96.62 236 MET A O 1
ATOM 1930 N N . LYS A 1 237 ? 45.107 -10.092 -51.781 1.00 96.94 237 LYS A N 1
ATOM 1931 C CA . LYS A 1 237 ? 45.368 -11.488 -52.170 1.00 96.94 237 LYS A CA 1
ATOM 1932 C C . LYS A 1 237 ? 45.073 -11.726 -53.650 1.00 96.94 237 LYS A C 1
ATOM 1934 O O . LYS A 1 237 ? 45.915 -12.290 -54.342 1.00 96.94 237 LYS A O 1
ATOM 1939 N N . ALA A 1 238 ? 43.923 -11.264 -54.143 1.00 95.75 238 ALA A N 1
ATOM 1940 C CA . ALA A 1 238 ? 43.550 -11.394 -55.550 1.00 95.75 238 ALA A CA 1
ATOM 1941 C C . ALA A 1 238 ? 44.570 -10.709 -56.474 1.00 95.75 238 ALA A C 1
ATOM 1943 O O . ALA A 1 238 ? 45.037 -11.324 -57.431 1.00 95.75 238 ALA A O 1
ATOM 1944 N N . ASN A 1 239 ? 44.995 -9.484 -56.139 1.00 95.06 239 ASN A N 1
ATOM 1945 C CA . ASN A 1 239 ? 46.023 -8.760 -56.893 1.00 95.06 239 ASN A CA 1
ATOM 1946 C C . ASN A 1 239 ? 47.364 -9.506 -56.908 1.00 95.06 239 ASN A C 1
ATOM 1948 O O . ASN A 1 239 ? 47.993 -9.623 -57.958 1.00 95.06 239 ASN A O 1
ATOM 1952 N N . ARG A 1 240 ? 47.798 -10.039 -55.757 1.00 95.25 240 ARG A N 1
ATOM 1953 C CA . ARG A 1 240 ? 49.024 -10.843 -55.662 1.00 95.25 240 ARG A CA 1
ATOM 1954 C C . ARG A 1 240 ? 48.941 -12.096 -56.535 1.00 95.25 240 ARG A C 1
ATOM 1956 O O . ARG A 1 240 ? 49.896 -12.394 -57.243 1.00 95.25 240 ARG A O 1
ATOM 1963 N N . ASN A 1 241 ? 47.822 -12.814 -56.493 1.00 94.12 241 ASN A N 1
ATOM 1964 C CA . ASN A 1 241 ? 47.629 -14.021 -57.295 1.00 94.12 241 ASN A CA 1
ATOM 1965 C C . ASN A 1 241 ? 47.616 -13.707 -58.798 1.00 94.12 241 ASN A C 1
ATOM 1967 O O . ASN A 1 241 ? 48.229 -14.436 -59.571 1.00 94.12 241 ASN A O 1
ATOM 1971 N N . ALA A 1 242 ? 46.982 -12.602 -59.204 1.00 93.31 242 ALA A N 1
ATOM 1972 C CA . ALA A 1 242 ? 46.992 -12.147 -60.593 1.00 93.31 242 ALA A CA 1
ATOM 1973 C C . ALA A 1 242 ? 48.416 -11.832 -61.083 1.00 93.31 242 ALA A C 1
ATOM 1975 O O . ALA A 1 242 ? 48.806 -12.291 -62.153 1.00 93.31 242 ALA A O 1
ATOM 1976 N N . LEU A 1 243 ? 49.217 -11.124 -60.278 1.00 91.75 243 LEU A N 1
ATOM 1977 C CA . LEU A 1 243 ? 50.628 -10.845 -60.582 1.00 91.75 243 LEU A CA 1
ATOM 1978 C C . LEU A 1 243 ? 51.464 -12.126 -60.707 1.00 91.75 243 LEU A C 1
ATOM 1980 O O . LEU A 1 243 ? 52.269 -12.238 -61.624 1.00 91.75 243 LEU A O 1
ATOM 1984 N N . LEU A 1 244 ? 51.255 -13.100 -59.816 1.00 91.25 244 LEU A N 1
ATOM 1985 C CA . LEU A 1 244 ? 51.951 -14.390 -59.870 1.00 91.25 244 LEU A CA 1
ATOM 1986 C C . LEU A 1 244 ? 51.564 -15.222 -61.098 1.00 91.25 244 LEU A C 1
ATOM 1988 O O . LEU A 1 244 ? 52.396 -15.961 -61.596 1.00 91.25 244 LEU A O 1
ATOM 1992 N N . SER A 1 245 ? 50.331 -15.100 -61.600 1.00 88.12 245 SER A N 1
ATOM 1993 C CA . SER A 1 245 ? 49.892 -15.811 -62.812 1.00 88.12 245 SER A CA 1
ATOM 1994 C C . SER A 1 245 ? 50.448 -15.237 -64.123 1.00 88.12 245 SER A C 1
ATOM 1996 O O . SER A 1 245 ? 50.279 -15.850 -65.172 1.00 88.12 245 SER A O 1
ATOM 1998 N N . GLN A 1 246 ? 51.066 -14.052 -64.073 1.00 79.75 246 GLN A N 1
ATOM 1999 C CA . GLN A 1 246 ? 51.685 -13.382 -65.223 1.00 79.75 246 GLN A CA 1
ATOM 2000 C C . GLN A 1 246 ? 53.206 -13.616 -65.316 1.00 79.75 246 GLN A C 1
ATOM 2002 O O . GLN A 1 246 ? 53.823 -13.127 -66.262 1.00 79.75 246 GLN A O 1
ATOM 2007 N N . GLN A 1 247 ? 53.801 -14.324 -64.348 1.00 62.22 247 GLN A N 1
ATOM 2008 C CA . GLN A 1 247 ? 55.203 -14.766 -64.346 1.00 62.22 247 GLN A CA 1
ATOM 2009 C C . GLN A 1 247 ? 55.304 -16.231 -64.767 1.00 62.22 247 GLN A C 1
ATOM 2011 O O . GLN A 1 247 ? 56.304 -16.556 -65.442 1.00 62.22 247 GLN A O 1
#

Foldseek 3Di:
DVVVVVVVVVVVVVVVVVVVVVVVVVVVVVVVVVVVVVVVVVVVVVCVVQQKDWDQQDDPPPDPPVPDPQNDTDIDHPVVVVQLVVLPDDGPVSSVVSVVVVVVVVVVVVVVVVVVVVVVVVVVVVVVVVVVVPPDDDPPPVVVVVVVVVVVVVVVVVVVVVVVVVVVVVVVVVVVVVVVVVVVVVVVVVVVVVVVVVVVVVVVVVVVVVVVVVVVVVVVVVVVVVVVVVVVVVVVVVVVVVVVVVD

pLDDT: mean 87.07, std 16.23, range [40.38, 98.69]

InterPro domains:
  IPR019139 Leucine-rich repeat flightless-interacting protein 1/2 [PF09738] (1-172)
  IPR019139 Leucine-rich repeat flightless-interacting protein 1/2 [PTHR19212] (1-247)

Organism: NCBI:txid861788

Sequence (247 aa):
MEEQMAEMRRETEDKSKELERQKHTCTVLQHKQVELKEGIRQRDELIEKHGLVIIPEGMPNGDISHTDPATGITVVTQEAAQVLESAGEGHLDVRLRKLADERDELLAQIRKLKMQLEDERQKKSKMENAFTDRERMENGTDLHFIEMQRDANRQISEYKFKLSKAEQEMGTMEQNINRLEGQVSRYKASADNSEKIEDELKIEKRKLQRELRTALDKIEEMEMTNSHLSKRLEKMKANRNALLSQQ

Secondary structure (DSSP, 8-state):
-HHHHHHHHHHHHHHHHHHHHHHHHHHHHHHHHHHHHHHHHHHHHHHHHTTEEEE-----SS---TT-TT---EEEEHHHHHHHHHT-SS-HHHHHHHHHHHHHHHHHHHHHHHHHHHHHHHHHHHHHHHTTTTTS--SSHHHHHHHHHHHHHHHHHHHHHHHHHHHHHHHHHHHHHHHHHHHHHHHHHHHHHHHHHHHHHHHHHHHHHHHHHHHHHHHHHHHHHHHHHHHHHHHHHHHHHHHHTT-

Radius of gyration: 44.77 Å; chains: 1; bounding box: 103×46×129 Å